Protein AF-A0A1G6W9Q1-F1 (afdb_monomer_lite)

Secondary structure (DSSP, 8-state):
---------PPP-PPTT-EEEEETTTTEEEEEEE--TT-S-HHHHHHHHHHHHHHHHHHHHTT---TTPPTT--S-EEEEEEE-TTSPPPHHHHHHHHHHHHHHTTTS-EEEE-PPPPP------------------------------------------------PPP---PPPPPTT--PPPEEEETTTTEEEEEEEE---TT-HHHHHHHHHHHHHHHHHHTTSHHHHTTS-TTS-TT--EEEEEEEEGGG--HHHHHHHHHHHHHHTTSSEEEEEEEE-HHHHHHHHHT-

Sequence (295 aa):
MKMPFSRKVRAAYIPEGVTETWSAEENSVVVHVPIDASSPDTSVTADRLSELVIATVGAVQAGLFGHSIPDGASGAGVRIQVDTGTDPLPPLAEHGVEILREHLGQSIPLSVVTAKPAPVAKAPKGKRKKAGQAAGTPATAGVSLAKDEATSSDDSDDELDEEATVVAPPAVVEPPARPGLEPAAYTWDSENERLRAEIVYLGAADSDAQTQVDVRTLVEITIAALASPATRAQIPAEAPASHPVWLTVVVNEDAVGPLTEKMFENGEDQFEGTRVDFVVVTEPREVVVGMLAGR

Organism: NCBI:txid1814289

Structure (mmCIF, N/CA/C/O backbone):
data_AF-A0A1G6W9Q1-F1
#
_entry.id   AF-A0A1G6W9Q1-F1
#
loop_
_atom_site.group_PDB
_atom_site.id
_atom_site.type_symbol
_atom_site.label_atom_id
_atom_site.label_alt_id
_atom_site.label_comp_id
_atom_site.label_asym_id
_atom_site.label_entity_id
_atom_site.label_seq_id
_atom_site.pdbx_PDB_ins_code
_atom_site.Cartn_x
_atom_site.Cartn_y
_atom_site.Cartn_z
_atom_site.occupancy
_atom_site.B_iso_or_equiv
_atom_site.auth_seq_id
_atom_site.auth_comp_id
_atom_site.auth_asym_id
_atom_site.auth_atom_id
_atom_site.pdbx_PDB_model_num
ATOM 1 N N . MET A 1 1 ? -8.966 -38.468 9.100 1.00 43.12 1 MET A N 1
ATOM 2 C CA . MET A 1 1 ? -7.559 -38.036 9.217 1.00 43.12 1 MET A CA 1
ATOM 3 C C . MET A 1 1 ? -7.526 -36.767 10.053 1.00 43.12 1 MET A C 1
ATOM 5 O O . MET A 1 1 ? -8.214 -35.819 9.715 1.00 43.12 1 MET A O 1
ATOM 9 N N . LYS A 1 2 ? -6.822 -36.802 11.185 1.00 34.12 2 LYS A N 1
ATOM 10 C CA . LYS A 1 2 ? -6.469 -35.660 12.042 1.00 34.12 2 LYS A CA 1
ATOM 11 C C . LYS A 1 2 ? -4.955 -35.542 11.833 1.00 34.12 2 LYS A C 1
ATOM 13 O O . LYS A 1 2 ? -4.280 -36.557 11.954 1.00 34.12 2 LYS A O 1
ATOM 18 N N . MET A 1 3 ? -4.406 -34.436 11.362 1.00 38.16 3 MET A N 1
ATOM 19 C CA . MET A 1 3 ? -4.154 -33.220 12.133 1.00 38.16 3 MET A CA 1
ATOM 20 C C . MET A 1 3 ? -3.609 -32.140 11.172 1.00 38.16 3 MET A C 1
ATOM 22 O O . MET A 1 3 ? -3.258 -32.463 10.039 1.00 38.16 3 MET A O 1
ATOM 26 N N . PRO A 1 4 ? -3.619 -30.869 11.587 1.00 47.75 4 PRO A N 1
ATOM 27 C CA . PRO A 1 4 ? -4.241 -29.771 10.869 1.00 47.75 4 PRO A CA 1
ATOM 28 C C . PRO A 1 4 ? -3.189 -28.852 10.247 1.00 47.75 4 PRO A C 1
ATOM 30 O O . PRO A 1 4 ? -1.992 -29.000 10.487 1.00 47.75 4 PRO A O 1
ATOM 33 N N . PHE A 1 5 ? -3.641 -27.839 9.513 1.00 37.53 5 PHE A N 1
ATOM 34 C CA . PHE A 1 5 ? -2.868 -26.610 9.384 1.00 37.53 5 PHE A CA 1
ATOM 35 C C . PHE A 1 5 ? -2.669 -26.031 10.791 1.00 37.53 5 PHE A C 1
ATOM 37 O O . PHE A 1 5 ? -3.479 -25.252 11.289 1.00 37.53 5 PHE A O 1
ATOM 44 N N . SER A 1 6 ? -1.616 -26.470 11.478 1.00 34.75 6 SER A N 1
ATOM 45 C CA . SER A 1 6 ? -1.100 -25.786 12.650 1.00 34.75 6 SER A CA 1
ATOM 46 C C . SER A 1 6 ? -0.564 -24.450 12.154 1.00 34.75 6 SER A C 1
ATOM 48 O O . SER A 1 6 ? 0.611 -24.344 11.808 1.00 34.75 6 SER A O 1
ATOM 50 N N . ARG A 1 7 ? -1.420 -23.416 12.120 1.00 39.44 7 ARG A N 1
ATOM 51 C CA . ARG A 1 7 ? -0.929 -22.045 12.274 1.00 39.44 7 ARG A CA 1
ATOM 52 C C . ARG A 1 7 ? -0.033 -22.101 13.502 1.00 39.44 7 ARG A C 1
ATOM 54 O O . ARG A 1 7 ? -0.512 -22.440 14.586 1.00 39.44 7 ARG A O 1
ATOM 61 N N . LYS A 1 8 ? 1.270 -21.858 13.332 1.00 36.31 8 LYS A N 1
ATOM 62 C CA . LYS A 1 8 ? 2.139 -21.558 14.468 1.00 36.31 8 LYS A CA 1
ATOM 63 C C . LYS A 1 8 ? 1.439 -20.417 15.193 1.00 36.31 8 LYS A C 1
ATOM 65 O O . LYS A 1 8 ? 1.396 -19.306 14.676 1.00 36.31 8 LYS A O 1
ATOM 70 N N . VAL A 1 9 ? 0.832 -20.712 16.338 1.00 43.31 9 VAL A N 1
ATOM 71 C CA . VAL A 1 9 ? 0.344 -19.687 17.249 1.00 43.31 9 VAL A CA 1
ATOM 72 C C . VAL A 1 9 ? 1.617 -18.998 17.718 1.00 43.31 9 VAL A C 1
ATOM 74 O O . VAL A 1 9 ? 2.293 -19.493 18.619 1.00 43.31 9 VAL A O 1
ATOM 77 N N . ARG A 1 10 ? 2.032 -17.933 17.018 1.00 53.09 10 ARG A N 1
ATOM 78 C CA . ARG A 1 10 ? 3.022 -17.008 17.566 1.00 53.09 10 ARG A CA 1
ATOM 79 C C . ARG A 1 10 ? 2.442 -16.589 18.908 1.00 53.09 10 ARG A C 1
ATOM 81 O O . ARG A 1 10 ? 1.277 -16.198 18.970 1.00 53.09 10 ARG A O 1
ATOM 88 N N . ALA A 1 11 ? 3.217 -16.766 19.975 1.00 61.28 11 ALA A N 1
ATOM 89 C CA . ALA A 1 11 ? 2.822 -16.260 21.276 1.00 61.28 11 ALA A CA 1
ATOM 90 C C . ALA A 1 11 ? 2.502 -14.775 21.093 1.00 61.28 11 ALA A C 1
ATOM 92 O O . ALA A 1 11 ? 3.336 -14.031 20.576 1.00 61.28 11 ALA A O 1
ATOM 93 N N . ALA A 1 12 ? 1.271 -14.384 21.413 1.00 75.25 12 ALA A N 1
ATOM 94 C CA . ALA A 1 12 ? 0.879 -12.993 21.314 1.00 75.25 12 ALA A CA 1
ATOM 95 C C . ALA A 1 12 ? 1.743 -12.185 22.288 1.00 75.25 12 ALA A C 1
ATOM 97 O O . ALA A 1 12 ? 1.938 -12.588 23.436 1.00 75.25 12 ALA A O 1
ATOM 98 N N . TYR A 1 13 ? 2.279 -11.071 21.813 1.00 86.25 13 TYR A N 1
ATOM 99 C CA . TYR A 1 13 ? 3.044 -10.120 22.605 1.00 86.25 13 TYR A CA 1
ATOM 100 C C . TYR A 1 13 ? 2.589 -8.716 22.225 1.00 86.25 13 TYR A C 1
ATOM 102 O O . TYR A 1 13 ? 2.136 -8.498 21.102 1.00 86.25 13 TYR A O 1
ATOM 110 N N . ILE A 1 14 ? 2.696 -7.772 23.156 1.00 87.88 14 ILE A N 1
ATOM 111 C CA . ILE A 1 14 ? 2.437 -6.360 22.868 1.00 87.88 14 ILE A CA 1
ATOM 112 C C . ILE A 1 14 ? 3.667 -5.816 22.131 1.00 87.88 14 ILE A C 1
ATOM 114 O O . ILE A 1 14 ? 4.763 -5.893 22.697 1.00 87.88 14 ILE A O 1
ATOM 118 N N . PRO A 1 15 ? 3.534 -5.313 20.889 1.00 90.12 15 PRO A N 1
ATOM 119 C CA . PRO A 1 15 ? 4.667 -4.738 20.174 1.00 90.12 15 PRO A CA 1
ATOM 120 C C . PRO A 1 15 ? 5.248 -3.532 20.916 1.00 90.12 15 PRO A C 1
ATOM 122 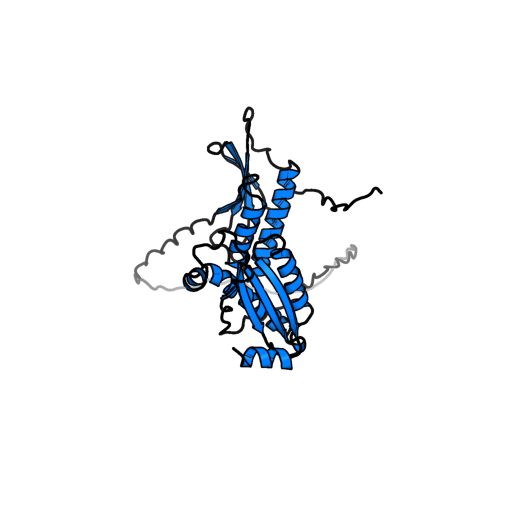O O . PRO A 1 15 ? 4.543 -2.825 21.637 1.00 90.12 15 PRO A O 1
ATOM 125 N N . GLU A 1 16 ? 6.546 -3.294 20.745 1.00 89.12 16 GLU A N 1
ATOM 126 C CA . GLU A 1 16 ? 7.232 -2.194 21.421 1.00 89.12 16 GLU A CA 1
ATOM 127 C C . GLU A 1 16 ? 6.608 -0.836 21.062 1.00 89.12 16 GLU A C 1
ATOM 129 O O . GLU A 1 16 ? 6.285 -0.567 19.906 1.00 89.12 16 GLU A O 1
ATOM 134 N N . GLY A 1 17 ? 6.424 0.021 22.070 1.00 88.00 17 GLY A N 1
ATOM 135 C CA . GLY A 1 17 ? 5.859 1.363 21.906 1.00 88.00 17 GLY A CA 1
ATOM 136 C C . GLY A 1 17 ? 4.336 1.414 21.761 1.00 88.00 17 GLY A C 1
ATOM 137 O O . GLY A 1 17 ? 3.769 2.498 21.881 1.00 88.00 17 GLY A O 1
ATOM 138 N N . VAL A 1 18 ? 3.660 0.277 21.563 1.00 93.38 18 VAL A N 1
ATOM 139 C CA . VAL A 1 18 ? 2.194 0.230 21.525 1.00 93.38 18 VAL A CA 1
ATOM 140 C C . VAL A 1 18 ? 1.639 0.483 22.925 1.00 93.38 18 VAL A C 1
ATOM 142 O O . VAL A 1 18 ? 2.043 -0.156 23.898 1.00 93.38 18 VAL A O 1
ATOM 145 N N . THR A 1 19 ? 0.703 1.423 23.035 1.00 93.69 19 THR A N 1
ATOM 146 C CA . THR A 1 19 ? 0.071 1.800 24.310 1.00 93.69 19 THR A CA 1
ATOM 147 C C . THR A 1 19 ? -1.447 1.722 24.210 1.00 93.69 19 THR A C 1
ATOM 149 O O . THR A 1 19 ? -1.998 1.625 23.119 1.00 93.69 19 THR A O 1
ATOM 152 N N . GLU A 1 20 ? -2.147 1.751 25.344 1.00 93.94 20 GLU A N 1
ATOM 153 C CA . GLU A 1 20 ? -3.608 1.813 25.364 1.00 93.94 20 GLU A CA 1
ATOM 154 C C . GLU A 1 20 ? -4.123 2.949 26.245 1.00 93.94 20 GLU A C 1
ATOM 156 O O . GLU A 1 20 ? -3.526 3.301 27.264 1.00 93.94 20 GLU A O 1
ATOM 161 N N . THR A 1 21 ? -5.264 3.512 25.858 1.00 94.12 21 THR A N 1
ATOM 162 C CA . THR A 1 21 ? -5.988 4.514 26.643 1.00 94.12 21 THR A CA 1
ATOM 163 C C . THR A 1 21 ? -7.486 4.258 26.590 1.00 94.12 21 THR A C 1
ATOM 165 O O . THR A 1 21 ? -8.010 3.847 25.556 1.00 94.12 21 THR A O 1
ATOM 168 N N . TRP A 1 22 ? -8.194 4.577 27.670 1.00 92.44 22 TRP A N 1
ATOM 169 C CA . TRP A 1 22 ? -9.651 4.517 27.702 1.00 92.44 22 TRP A CA 1
ATOM 170 C C . TRP A 1 22 ? -10.289 5.747 27.049 1.00 92.44 22 TRP A C 1
ATOM 172 O O . TRP A 1 22 ? -10.012 6.880 27.448 1.00 92.44 22 TRP A O 1
ATOM 182 N N . SER A 1 23 ? -11.196 5.520 26.099 1.00 91.31 23 SER A N 1
ATOM 183 C CA . SER A 1 23 ? -12.102 6.536 25.565 1.00 91.31 23 SER A CA 1
ATOM 184 C C . SER A 1 23 ? -13.482 6.378 26.193 1.00 91.31 23 SER A C 1
ATOM 186 O O . SER A 1 23 ? -14.245 5.474 25.852 1.00 91.31 23 SER A O 1
ATOM 188 N N . ALA A 1 24 ? -13.825 7.288 27.108 1.00 87.75 24 ALA A N 1
ATOM 189 C CA . ALA A 1 24 ? -15.145 7.308 27.734 1.00 87.75 24 ALA A CA 1
ATOM 190 C C . ALA A 1 24 ? -16.261 7.698 26.751 1.00 87.75 24 ALA A C 1
ATOM 192 O O . ALA A 1 24 ? -17.386 7.231 26.897 1.00 87.75 24 ALA A O 1
ATOM 193 N N . GLU A 1 25 ? -15.953 8.540 25.760 1.00 88.19 25 GLU A N 1
ATOM 194 C CA . GLU A 1 25 ? -16.913 8.993 24.746 1.00 88.19 25 GLU A CA 1
ATOM 195 C C . GLU A 1 25 ? -17.355 7.843 23.837 1.00 88.19 25 GLU A C 1
ATOM 197 O O . GLU A 1 25 ? -18.538 7.702 23.538 1.00 88.19 25 GLU A O 1
ATOM 202 N N . GLU A 1 26 ? -16.410 6.987 23.451 1.00 85.88 26 GLU A N 1
ATOM 203 C CA . GLU A 1 26 ? -16.668 5.863 22.549 1.00 85.88 26 GLU A CA 1
ATOM 204 C C . GLU A 1 26 ? -16.887 4.532 23.286 1.00 85.88 26 GLU A C 1
ATOM 206 O O . GLU A 1 26 ? -17.111 3.509 22.640 1.00 85.88 26 GLU A O 1
ATOM 211 N N . ASN A 1 27 ? -16.820 4.531 24.624 1.00 88.62 27 ASN A N 1
ATOM 212 C CA . ASN A 1 27 ? -16.848 3.330 25.465 1.00 88.62 27 ASN A CA 1
ATOM 213 C C . ASN A 1 27 ? -15.886 2.247 24.940 1.00 88.62 27 ASN A C 1
ATOM 215 O O . ASN A 1 27 ? -16.272 1.093 24.732 1.00 88.62 27 ASN A O 1
ATOM 219 N N . SER A 1 28 ? -14.644 2.636 24.647 1.00 90.81 28 SER A N 1
ATOM 220 C CA . SER A 1 28 ? -13.678 1.769 23.975 1.00 90.81 28 SER A CA 1
ATOM 221 C C . SER A 1 28 ? -12.251 1.955 24.479 1.00 90.81 28 SER A C 1
ATOM 223 O O . SER A 1 28 ? -11.852 3.025 24.942 1.00 90.81 28 SER A O 1
ATOM 225 N N . VAL A 1 29 ? -11.465 0.888 24.374 1.00 92.44 29 VAL A N 1
ATOM 226 C CA . VAL A 1 29 ? -10.012 0.935 24.540 1.00 92.44 29 VAL A CA 1
ATOM 227 C C . VAL A 1 29 ? -9.403 1.336 23.205 1.00 92.44 29 VAL A C 1
ATOM 229 O O . VAL A 1 29 ? -9.593 0.655 22.195 1.00 92.44 29 VAL A O 1
ATOM 232 N N . VAL A 1 30 ? -8.676 2.449 23.203 1.00 94.56 30 VAL A N 1
ATOM 233 C CA . VAL A 1 30 ? -7.906 2.924 22.054 1.00 94.56 30 VAL A CA 1
ATOM 234 C C . VAL A 1 30 ? -6.485 2.411 22.184 1.00 94.56 30 VAL A C 1
ATOM 236 O O . VAL A 1 30 ? -5.773 2.816 23.101 1.00 94.56 30 VAL A O 1
ATOM 239 N N . VAL A 1 31 ? -6.094 1.519 21.279 1.00 94.94 31 VAL A N 1
ATOM 240 C CA . VAL A 1 31 ? -4.734 0.990 21.176 1.00 94.94 31 VAL A CA 1
ATOM 241 C C . VAL A 1 31 ? -3.957 1.839 20.177 1.00 94.94 31 VAL A C 1
ATOM 243 O O . VAL A 1 31 ? -4.281 1.861 18.992 1.00 94.94 31 VAL A O 1
ATOM 246 N N . HIS A 1 32 ? -2.954 2.550 20.674 1.00 95.12 32 HIS A N 1
ATOM 247 C CA . HIS A 1 32 ? -2.108 3.486 19.938 1.00 95.12 32 HIS A CA 1
ATOM 248 C C . HIS A 1 32 ? -0.879 2.759 19.406 1.00 95.12 32 HIS A C 1
ATOM 250 O O . HIS A 1 32 ? -0.070 2.250 20.185 1.00 95.12 32 HIS A O 1
ATOM 256 N N . VAL A 1 33 ? -0.755 2.693 18.085 1.00 94.75 33 VAL A N 1
ATOM 257 C CA . VAL A 1 33 ? 0.337 2.047 17.356 1.00 94.75 33 VAL A CA 1
ATOM 258 C C . VAL A 1 33 ? 1.220 3.143 16.762 1.00 94.75 33 VAL A C 1
ATOM 260 O O . VAL A 1 33 ? 0.832 3.750 15.760 1.00 94.75 33 VAL A O 1
ATOM 263 N N . PRO A 1 34 ? 2.394 3.426 17.352 1.00 93.44 34 PRO A N 1
ATOM 264 C CA . PRO A 1 34 ? 3.279 4.449 16.820 1.00 93.44 34 PRO A CA 1
ATOM 265 C C . PRO A 1 34 ? 3.968 3.957 15.544 1.00 93.44 34 PRO A C 1
ATOM 267 O O . PRO A 1 34 ? 4.551 2.871 15.520 1.00 93.44 34 PRO A O 1
ATOM 270 N N . ILE A 1 35 ? 3.951 4.780 14.497 1.00 91.25 35 ILE A N 1
ATOM 271 C CA . ILE A 1 35 ? 4.719 4.557 13.271 1.00 91.25 35 ILE A CA 1
ATOM 272 C C . ILE A 1 35 ? 5.505 5.821 12.923 1.00 91.25 35 ILE A C 1
ATOM 274 O O . ILE A 1 35 ? 4.974 6.931 12.931 1.00 91.25 35 ILE A O 1
ATOM 278 N N . ASP A 1 36 ? 6.790 5.655 12.623 1.00 87.31 36 ASP A N 1
ATOM 279 C CA . ASP A 1 36 ? 7.610 6.743 12.099 1.00 87.31 36 ASP A CA 1
ATOM 280 C C . ASP A 1 36 ? 7.382 6.862 10.589 1.00 87.31 36 ASP A C 1
ATOM 282 O O . ASP A 1 36 ? 7.970 6.126 9.798 1.00 87.31 36 ASP A O 1
ATOM 286 N N . ALA A 1 37 ? 6.492 7.775 10.200 1.00 85.00 37 ALA A N 1
ATOM 287 C CA . ALA A 1 37 ? 6.174 8.044 8.801 1.00 85.00 37 ALA A CA 1
ATOM 288 C C . ALA A 1 37 ? 7.204 8.954 8.101 1.00 85.00 37 ALA A C 1
ATOM 290 O O . ALA A 1 37 ? 7.051 9.242 6.917 1.00 85.00 37 ALA A O 1
ATOM 291 N N . SER A 1 38 ? 8.248 9.412 8.807 1.00 83.25 38 SER A N 1
ATOM 292 C CA . SER A 1 38 ? 9.270 10.311 8.249 1.00 83.25 38 SER A CA 1
ATOM 293 C C . SER A 1 38 ? 10.372 9.587 7.464 1.00 83.25 38 SER A C 1
ATOM 295 O O . SER A 1 38 ? 11.220 10.232 6.839 1.00 83.25 38 SER A O 1
ATOM 297 N N . SER A 1 39 ? 10.367 8.249 7.476 1.00 79.94 39 SER A N 1
ATOM 298 C CA . SER A 1 39 ? 11.339 7.431 6.751 1.00 79.94 39 SER A CA 1
ATOM 299 C C . SER A 1 39 ? 11.266 7.677 5.235 1.00 79.94 39 SER A C 1
ATOM 301 O O . SER A 1 39 ? 10.176 7.653 4.660 1.00 79.94 39 SER A O 1
ATOM 303 N N . PRO A 1 40 ? 12.415 7.859 4.552 1.00 71.81 40 PRO A N 1
ATOM 304 C CA . PRO A 1 40 ? 12.447 7.978 3.096 1.00 71.81 40 PRO A CA 1
ATOM 305 C C . PRO A 1 40 ? 12.131 6.651 2.387 1.00 71.81 40 PRO A C 1
ATOM 307 O O . PRO A 1 40 ? 11.716 6.673 1.231 1.00 71.81 40 PRO A O 1
ATOM 310 N N . ASP A 1 41 ? 12.315 5.510 3.061 1.00 78.94 41 ASP A N 1
ATOM 311 C CA . ASP A 1 41 ? 11.945 4.197 2.531 1.00 78.94 41 ASP A CA 1
ATOM 312 C C . ASP A 1 41 ? 10.483 3.894 2.874 1.00 78.94 41 ASP A C 1
ATOM 314 O O . ASP A 1 41 ? 10.131 3.540 4.010 1.00 78.94 41 ASP A O 1
ATOM 318 N N . THR A 1 42 ? 9.615 4.070 1.877 1.00 78.88 42 THR A N 1
ATOM 319 C CA . THR A 1 42 ? 8.172 3.921 2.066 1.00 78.88 42 THR A CA 1
ATOM 320 C C . THR A 1 42 ? 7.729 2.464 2.154 1.00 78.88 42 THR A C 1
ATOM 322 O O . THR A 1 42 ? 6.776 2.182 2.880 1.00 78.88 42 THR A O 1
ATOM 325 N N . SER A 1 43 ? 8.453 1.534 1.518 1.00 72.75 43 SER A N 1
ATOM 326 C CA . SER A 1 43 ? 8.187 0.095 1.644 1.00 72.75 43 SER A CA 1
ATOM 327 C C . SER A 1 43 ? 8.490 -0.412 3.037 1.00 72.75 43 SER A C 1
ATOM 329 O O . SER A 1 43 ? 7.631 -1.026 3.653 1.00 72.75 43 SER A O 1
ATOM 331 N N . VAL A 1 44 ? 9.641 -0.043 3.603 1.00 79.25 44 VAL A N 1
ATOM 332 C CA . VAL A 1 44 ? 9.968 -0.396 4.990 1.00 79.25 44 VAL A CA 1
ATOM 333 C C . VAL A 1 44 ? 8.932 0.185 5.948 1.00 79.25 44 VAL A C 1
ATOM 335 O O . VAL A 1 44 ? 8.555 -0.460 6.924 1.00 79.25 44 VAL A O 1
ATOM 338 N N . THR A 1 45 ? 8.431 1.388 5.661 1.00 84.44 45 THR A N 1
ATOM 339 C CA . THR A 1 45 ? 7.351 2.000 6.446 1.00 84.44 45 THR A CA 1
ATOM 340 C C . THR A 1 45 ? 6.043 1.211 6.322 1.00 84.44 45 THR A C 1
ATOM 342 O O . THR A 1 45 ? 5.395 0.964 7.338 1.00 84.44 45 THR A O 1
ATOM 345 N N . ALA A 1 46 ? 5.660 0.790 5.113 1.00 80.50 46 ALA A N 1
ATOM 346 C CA . ALA A 1 46 ? 4.443 0.020 4.853 1.00 80.50 46 ALA A CA 1
ATOM 347 C C . ALA A 1 46 ? 4.504 -1.399 5.446 1.00 80.50 46 ALA A C 1
ATOM 349 O O . ALA A 1 46 ? 3.550 -1.825 6.104 1.00 80.50 46 ALA A O 1
ATOM 350 N N . ASP A 1 47 ? 5.634 -2.089 5.290 1.00 81.25 47 ASP A N 1
ATOM 351 C CA . ASP A 1 47 ? 5.896 -3.414 5.857 1.00 81.25 47 ASP A CA 1
ATOM 352 C C . ASP A 1 47 ? 5.835 -3.347 7.381 1.00 81.25 47 ASP A C 1
ATOM 354 O O . ASP A 1 47 ? 5.054 -4.055 8.019 1.00 81.25 47 ASP A O 1
ATOM 358 N N . ARG A 1 48 ? 6.582 -2.412 7.981 1.00 87.19 48 ARG A N 1
ATOM 359 C CA . ARG A 1 48 ? 6.610 -2.228 9.436 1.00 87.19 48 ARG A CA 1
ATOM 360 C C . ARG A 1 48 ? 5.238 -1.870 9.992 1.00 87.19 48 ARG A C 1
ATOM 362 O O . ARG A 1 48 ? 4.870 -2.356 11.060 1.00 87.19 48 ARG A O 1
ATOM 369 N N . LEU A 1 49 ? 4.480 -1.026 9.293 1.00 90.81 49 LEU A N 1
ATOM 370 C CA . LEU A 1 49 ? 3.118 -0.681 9.684 1.00 90.81 49 LEU A CA 1
ATOM 371 C C . LEU A 1 49 ? 2.209 -1.913 9.672 1.00 90.81 49 LEU A C 1
ATOM 373 O O . LEU A 1 49 ? 1.497 -2.154 10.647 1.00 90.81 49 LEU A O 1
ATOM 377 N N . SER A 1 50 ? 2.264 -2.703 8.602 1.00 86.56 50 SER A N 1
ATOM 378 C CA . SER A 1 50 ? 1.464 -3.920 8.454 1.00 86.56 50 SER A CA 1
ATOM 379 C C . SER A 1 50 ? 1.813 -4.938 9.537 1.00 86.56 50 SER A C 1
ATOM 381 O O . SER A 1 50 ? 0.924 -5.413 10.245 1.00 86.56 50 SER A O 1
ATOM 383 N N . GLU A 1 51 ? 3.102 -5.200 9.759 1.00 89.69 51 GLU A N 1
ATOM 384 C CA . GLU A 1 51 ? 3.580 -6.087 10.822 1.00 89.69 51 GLU A CA 1
ATOM 385 C C . GLU A 1 51 ? 3.129 -5.625 12.213 1.00 89.69 51 GLU A C 1
ATOM 387 O O . GLU A 1 51 ? 2.621 -6.432 12.998 1.00 89.69 51 GLU A O 1
ATOM 392 N N . LEU A 1 52 ? 3.274 -4.331 12.521 1.00 91.62 52 LEU A N 1
ATOM 393 C CA . LEU A 1 52 ? 2.877 -3.762 13.809 1.00 91.62 52 LEU A CA 1
ATOM 394 C C . LEU A 1 52 ? 1.372 -3.871 14.038 1.00 91.62 52 LEU A C 1
ATOM 396 O O . LEU A 1 52 ? 0.949 -4.276 15.123 1.00 91.62 52 LEU A O 1
ATOM 400 N N . VAL A 1 53 ? 0.555 -3.539 13.038 1.00 90.94 53 VAL A N 1
ATOM 401 C CA . VAL A 1 53 ? -0.905 -3.629 13.145 1.00 90.94 53 VAL A CA 1
ATOM 402 C C . VAL A 1 53 ? -1.340 -5.087 13.280 1.00 90.94 53 VAL A C 1
ATOM 404 O O . VAL A 1 53 ? -2.122 -5.391 14.178 1.00 90.94 53 VAL A O 1
ATOM 407 N N . ILE A 1 54 ? -0.800 -6.012 12.479 1.00 87.94 54 ILE A N 1
ATOM 408 C CA . ILE A 1 54 ? -1.118 -7.448 12.568 1.00 87.94 54 ILE A CA 1
ATOM 409 C C . ILE A 1 54 ? -0.731 -8.008 13.942 1.00 87.94 54 ILE A C 1
ATOM 411 O O . ILE A 1 54 ? -1.529 -8.707 14.575 1.00 87.94 54 ILE A O 1
ATOM 415 N N . ALA A 1 55 ? 0.463 -7.683 14.443 1.00 87.69 55 ALA A N 1
ATOM 416 C CA . ALA A 1 55 ? 0.902 -8.106 15.770 1.00 87.69 55 ALA A CA 1
ATOM 417 C C . ALA A 1 55 ? 0.005 -7.522 16.876 1.00 87.69 55 ALA A C 1
ATOM 419 O O . ALA A 1 55 ? -0.391 -8.239 17.797 1.00 87.69 55 ALA A O 1
ATOM 420 N N . THR A 1 56 ? -0.391 -6.252 16.744 1.00 90.69 56 THR A N 1
ATOM 421 C CA . THR A 1 56 ? -1.311 -5.578 17.672 1.00 90.69 56 THR A CA 1
ATOM 422 C C . THR A 1 56 ? -2.689 -6.233 17.669 1.00 90.69 56 THR A C 1
ATOM 424 O O . THR A 1 56 ? -3.232 -6.519 18.733 1.00 90.69 56 THR A O 1
ATOM 427 N N . VAL A 1 57 ? -3.239 -6.553 16.496 1.00 88.69 57 VAL A N 1
ATOM 428 C CA . VAL A 1 57 ? -4.504 -7.292 16.364 1.00 88.69 57 VAL A CA 1
ATOM 429 C C . VAL A 1 57 ? -4.400 -8.655 17.046 1.00 88.69 57 VAL A C 1
ATOM 431 O O . VAL A 1 57 ? -5.300 -9.032 17.796 1.00 88.69 57 VAL A O 1
ATOM 434 N N . GLY A 1 58 ? -3.290 -9.373 16.851 1.00 82.88 58 GLY A N 1
ATOM 435 C CA . GLY A 1 58 ? -3.030 -10.636 17.543 1.00 82.88 58 GLY A CA 1
ATOM 436 C C . GLY A 1 58 ? -3.017 -10.487 19.069 1.00 82.88 58 GLY A C 1
ATOM 437 O O . GLY A 1 58 ? -3.610 -11.303 19.775 1.00 82.88 58 GLY A O 1
ATOM 438 N N . ALA A 1 59 ? -2.409 -9.419 19.588 1.00 84.44 59 ALA A N 1
ATOM 439 C CA . ALA A 1 59 ? -2.401 -9.099 21.015 1.00 84.44 59 ALA A CA 1
ATOM 440 C C . ALA A 1 59 ? -3.788 -8.701 21.558 1.00 84.44 59 ALA A C 1
ATOM 442 O O . ALA A 1 59 ? -4.158 -9.137 22.650 1.00 84.44 59 ALA A O 1
ATOM 443 N N . VAL A 1 60 ? -4.593 -7.962 20.785 1.00 86.25 60 VAL A N 1
ATOM 444 C CA . VAL A 1 60 ? -6.000 -7.660 21.113 1.00 86.25 60 VAL A CA 1
ATOM 445 C C . VAL A 1 60 ? -6.825 -8.942 21.192 1.00 86.25 60 VAL A C 1
ATOM 447 O O . VAL A 1 60 ? -7.515 -9.172 22.182 1.00 86.25 60 VAL A O 1
ATOM 450 N N . GLN A 1 61 ? -6.717 -9.819 20.192 1.00 81.88 61 GLN A N 1
ATOM 451 C CA . GLN A 1 61 ? -7.442 -11.093 20.161 1.00 81.88 61 GLN A CA 1
ATOM 452 C C . GLN A 1 61 ? -7.021 -12.046 21.289 1.00 81.88 61 GLN A C 1
ATOM 454 O O . GLN A 1 61 ? -7.829 -12.850 21.750 1.00 81.88 61 GLN A O 1
ATOM 459 N N . ALA A 1 62 ? -5.776 -11.942 21.756 1.00 81.69 62 ALA A N 1
ATOM 460 C CA . ALA A 1 62 ? -5.268 -12.684 22.905 1.00 81.69 62 ALA A CA 1
ATOM 461 C C . ALA A 1 62 ? -5.657 -12.073 24.267 1.00 81.69 62 ALA A C 1
ATOM 463 O O . ALA A 1 62 ? -5.326 -12.655 25.299 1.00 81.69 62 ALA A O 1
ATOM 464 N N . GLY A 1 63 ? -6.348 -10.927 24.289 1.00 83.62 63 GLY A N 1
ATOM 465 C CA . GLY A 1 63 ? -6.775 -10.259 25.521 1.00 83.62 63 GLY A CA 1
ATOM 466 C C . GLY A 1 63 ? -5.640 -9.582 26.292 1.00 83.62 63 GLY A C 1
ATOM 467 O O . GLY A 1 63 ? -5.729 -9.448 27.507 1.00 83.62 63 GLY A O 1
ATOM 468 N N . LEU A 1 64 ? -4.563 -9.174 25.608 1.00 86.50 64 LEU A N 1
ATOM 469 C CA . LEU A 1 64 ? -3.435 -8.463 26.229 1.00 86.50 64 LEU A CA 1
ATOM 470 C C . LEU A 1 64 ? -3.707 -6.963 26.446 1.00 86.50 64 LEU A C 1
ATOM 472 O O . LEU A 1 64 ? -2.905 -6.282 27.080 1.00 86.50 64 LEU A O 1
ATOM 476 N N . PHE A 1 65 ? -4.836 -6.465 25.942 1.00 87.81 65 PHE A N 1
ATOM 477 C CA . PHE A 1 65 ? -5.317 -5.095 26.113 1.00 87.81 65 PHE A CA 1
ATOM 478 C C . PHE A 1 65 ? -6.640 -5.083 26.895 1.00 87.81 65 PHE A C 1
ATOM 480 O O . PHE A 1 65 ? -7.378 -6.069 26.886 1.00 87.81 65 PHE A O 1
ATOM 487 N N . GLY A 1 66 ? -6.947 -3.970 27.562 1.00 83.94 66 GLY A N 1
ATOM 488 C CA . GLY A 1 66 ? -8.142 -3.794 28.397 1.00 83.94 66 GLY A CA 1
ATOM 489 C C . GLY A 1 66 ? -7.876 -3.385 29.846 1.00 83.94 66 GLY A C 1
ATOM 490 O O . GLY A 1 66 ? -8.821 -3.230 30.615 1.00 83.94 66 GLY A O 1
ATOM 491 N N . HIS A 1 67 ? -6.618 -3.172 30.229 1.00 88.12 67 HIS A N 1
ATOM 492 C CA . HIS A 1 67 ? -6.226 -2.774 31.587 1.00 88.12 67 HIS A CA 1
ATOM 493 C C . HIS A 1 67 ? -6.677 -1.351 31.948 1.00 88.12 67 HIS A C 1
ATOM 495 O O . HIS A 1 67 ? -6.814 -1.009 33.119 1.00 88.12 67 HIS A O 1
ATOM 501 N N . SER A 1 68 ? -6.903 -0.521 30.934 1.00 88.06 68 SER A N 1
ATOM 502 C CA . SER A 1 68 ? -7.393 0.852 31.037 1.00 88.06 68 SER A CA 1
ATOM 503 C C . SER A 1 68 ? -8.911 0.957 31.223 1.00 88.06 68 SER A C 1
ATOM 505 O O . SER A 1 68 ? -9.400 2.053 31.500 1.00 88.06 68 SER A O 1
ATOM 507 N N . ILE A 1 69 ? -9.664 -0.143 31.099 1.00 87.50 69 ILE A N 1
ATOM 508 C CA . ILE A 1 69 ? -11.123 -0.141 31.268 1.00 87.50 69 ILE A CA 1
ATOM 509 C C . ILE A 1 69 ? -11.461 0.157 32.741 1.00 87.50 69 ILE A C 1
ATOM 511 O O . ILE A 1 69 ? -11.018 -0.579 33.624 1.00 87.50 69 ILE A O 1
ATOM 515 N N . PRO A 1 70 ? -12.249 1.205 33.040 1.00 88.06 70 PRO A N 1
ATOM 516 C CA . PRO A 1 70 ? -12.607 1.534 34.412 1.00 88.06 70 PRO A CA 1
ATOM 517 C C . PRO A 1 70 ? -13.597 0.522 35.002 1.00 88.06 70 PRO A C 1
ATOM 519 O O . PRO A 1 70 ? -14.455 -0.022 34.300 1.00 88.06 70 PRO A O 1
ATOM 522 N N . ASP A 1 71 ? -13.523 0.327 36.321 1.00 84.88 71 ASP A N 1
ATOM 523 C CA . ASP A 1 71 ? -14.422 -0.565 37.054 1.00 84.88 71 ASP A CA 1
ATOM 524 C C . ASP A 1 71 ? -15.899 -0.227 36.786 1.00 84.88 71 ASP A C 1
ATOM 526 O O . ASP A 1 71 ? -16.347 0.911 36.946 1.00 84.88 71 ASP A O 1
ATOM 530 N N . GLY A 1 72 ? -16.673 -1.240 36.393 1.00 79.00 72 GLY A N 1
ATOM 531 C CA . GLY A 1 72 ? -18.102 -1.107 36.095 1.00 79.00 72 GLY A CA 1
ATOM 532 C C . GLY A 1 72 ? -18.437 -0.743 34.644 1.00 79.00 72 GLY A C 1
ATOM 533 O O . GLY A 1 72 ? -19.618 -0.762 34.291 1.00 79.00 72 GLY A O 1
ATOM 534 N N . ALA A 1 73 ? -17.448 -0.472 33.785 1.00 82.44 73 ALA A N 1
ATOM 535 C CA . ALA A 1 73 ? -17.685 -0.377 32.347 1.00 82.44 73 ALA A CA 1
ATOM 536 C C . ALA A 1 73 ? -18.054 -1.755 31.770 1.00 82.44 73 ALA A C 1
ATOM 538 O O . ALA A 1 73 ? -17.456 -2.779 32.098 1.00 82.44 73 ALA A O 1
ATOM 539 N N . SER A 1 74 ? -19.069 -1.788 30.905 1.00 79.56 74 SER A N 1
ATOM 540 C CA . SER A 1 74 ? -19.534 -3.008 30.238 1.00 79.56 74 SER A CA 1
ATOM 541 C C . SER A 1 74 ? -19.762 -2.745 28.754 1.00 79.56 74 SER A C 1
ATOM 543 O O . SER A 1 74 ? -20.006 -1.608 28.347 1.00 79.56 74 SER A O 1
ATOM 545 N N . GLY A 1 75 ? -19.631 -3.791 27.934 1.00 77.12 75 GLY A N 1
ATOM 546 C CA . GLY A 1 75 ? -19.739 -3.665 26.477 1.00 77.12 75 GLY A CA 1
ATOM 547 C C . GLY A 1 75 ? -18.646 -2.793 25.851 1.00 77.12 75 GLY A C 1
ATOM 548 O O . GLY A 1 75 ? -18.899 -2.160 24.830 1.00 77.12 75 GLY A O 1
ATOM 549 N N . ALA A 1 76 ? -17.468 -2.718 26.479 1.00 83.00 76 ALA A N 1
ATOM 550 C CA . ALA A 1 76 ? -16.346 -1.950 25.959 1.00 83.00 76 ALA A CA 1
ATOM 551 C C . ALA A 1 76 ? -15.827 -2.552 24.644 1.00 83.00 76 ALA A C 1
ATOM 553 O O . ALA A 1 76 ? -15.569 -3.755 24.569 1.00 83.00 76 ALA A O 1
ATOM 554 N N . GLY A 1 77 ? -15.675 -1.713 23.619 1.00 85.31 77 GLY A N 1
ATOM 555 C CA . GLY A 1 77 ? -15.045 -2.089 22.352 1.00 85.31 77 GLY A CA 1
ATOM 556 C C . GLY A 1 77 ? -13.526 -1.906 22.375 1.00 85.31 77 GLY A C 1
ATOM 557 O O . GLY A 1 77 ? -12.976 -1.297 23.293 1.00 85.31 77 GLY A O 1
ATOM 558 N N . VAL A 1 78 ? -12.844 -2.380 21.333 1.00 88.44 78 VAL A N 1
ATOM 559 C CA . VAL A 1 78 ? -11.420 -2.096 21.097 1.00 88.44 78 VAL A CA 1
ATOM 560 C C . VAL A 1 78 ? -11.264 -1.484 19.713 1.00 88.44 78 VAL A C 1
ATOM 562 O O . VAL A 1 78 ? -11.837 -1.986 18.748 1.00 88.44 78 VAL A O 1
ATOM 565 N N . ARG A 1 79 ? -10.480 -0.411 19.616 1.00 92.06 79 ARG A N 1
ATOM 566 C CA . ARG A 1 79 ? -10.100 0.232 18.354 1.00 92.06 79 ARG A CA 1
ATOM 567 C C . ARG A 1 79 ? -8.592 0.408 18.290 1.00 92.06 79 ARG A C 1
ATOM 569 O O . ARG A 1 79 ? -7.945 0.613 19.313 1.00 92.06 79 ARG A O 1
ATOM 576 N N . ILE A 1 80 ? -8.052 0.365 17.082 1.00 93.81 80 ILE A N 1
ATOM 577 C CA . ILE A 1 80 ? -6.637 0.594 16.813 1.00 93.81 80 ILE A CA 1
ATOM 578 C C . ILE A 1 80 ? -6.490 1.967 16.156 1.00 93.81 80 ILE A C 1
ATOM 580 O O . ILE A 1 80 ? -7.232 2.338 15.242 1.00 93.81 80 ILE A O 1
ATOM 584 N N . GLN A 1 81 ? -5.531 2.738 16.639 1.00 94.56 81 GLN A N 1
ATOM 585 C CA . GLN A 1 81 ? -5.161 4.032 16.100 1.00 94.56 81 GLN A CA 1
ATOM 586 C C . GLN A 1 81 ? -3.682 4.002 15.740 1.00 94.56 81 GLN A C 1
ATOM 588 O O . GLN A 1 81 ? -2.847 3.712 16.584 1.00 94.56 81 GLN A O 1
ATOM 593 N N . VAL A 1 82 ? -3.369 4.274 14.479 1.00 94.75 82 VAL A N 1
ATOM 594 C CA . VAL A 1 82 ? -1.998 4.424 13.996 1.00 94.75 82 VAL A CA 1
ATOM 595 C C . VAL A 1 82 ? -1.603 5.884 14.156 1.00 94.75 82 VAL A C 1
ATOM 597 O O . VAL A 1 82 ? -2.214 6.755 13.532 1.00 94.75 82 VAL A O 1
ATOM 600 N N . ASP A 1 83 ? -0.587 6.146 14.968 1.00 92.44 83 ASP A N 1
ATOM 601 C CA . ASP A 1 83 ? -0.081 7.490 15.226 1.00 92.44 83 ASP A CA 1
ATOM 602 C C . ASP A 1 83 ? 1.174 7.737 14.394 1.00 92.44 83 ASP A C 1
ATOM 604 O O . ASP A 1 83 ? 2.216 7.125 14.624 1.00 92.44 83 ASP A O 1
ATOM 608 N N . THR A 1 84 ? 1.078 8.650 13.428 1.00 90.12 84 THR A N 1
ATOM 609 C CA . THR A 1 84 ? 2.124 8.863 12.408 1.00 90.12 84 THR A CA 1
ATOM 610 C C . THR A 1 84 ? 3.116 9.966 12.782 1.00 90.12 84 THR A C 1
ATOM 612 O O . THR A 1 84 ? 3.970 10.355 11.988 1.00 90.12 84 THR A O 1
ATOM 615 N N . GLY A 1 85 ? 2.986 10.532 13.985 1.00 87.12 85 GLY A N 1
ATOM 616 C CA . GLY A 1 85 ? 3.708 11.743 14.359 1.00 87.12 85 GLY A CA 1
ATOM 617 C C . GLY A 1 85 ? 3.229 12.942 13.540 1.00 87.12 85 GLY A C 1
ATOM 618 O O . GLY A 1 85 ? 2.028 13.147 13.391 1.00 87.12 85 GLY A O 1
ATOM 619 N N . THR A 1 86 ? 4.151 13.773 13.051 1.00 86.19 86 THR A N 1
ATOM 620 C CA . THR A 1 86 ? 3.828 14.992 12.285 1.00 86.19 86 THR A CA 1
ATOM 621 C C . THR A 1 86 ? 3.707 14.783 10.783 1.00 86.19 86 THR A C 1
ATOM 623 O O . THR A 1 86 ? 3.190 15.666 10.094 1.00 86.19 86 THR A O 1
ATOM 626 N N . ASP A 1 87 ? 4.189 13.649 10.286 1.00 87.00 87 ASP A N 1
ATOM 627 C CA . ASP A 1 87 ? 4.260 13.349 8.864 1.00 87.00 87 ASP A CA 1
ATOM 628 C C . ASP A 1 87 ? 3.087 12.445 8.459 1.00 87.00 87 ASP A C 1
ATOM 630 O O . ASP A 1 87 ? 2.689 11.560 9.227 1.00 87.00 87 ASP A O 1
ATOM 634 N N . PRO A 1 88 ? 2.460 12.690 7.295 1.00 87.19 88 PRO A N 1
ATOM 635 C CA . PRO A 1 88 ? 1.427 11.803 6.777 1.00 87.19 88 PRO A CA 1
ATOM 636 C C . PRO A 1 88 ? 2.041 10.463 6.358 1.00 87.19 88 PRO A C 1
ATOM 638 O O . PRO A 1 88 ? 3.226 10.388 6.037 1.00 87.19 88 PRO A O 1
ATOM 641 N N . LEU A 1 89 ? 1.224 9.407 6.327 1.00 86.06 89 LEU A N 1
ATOM 642 C CA . LEU A 1 89 ? 1.671 8.125 5.788 1.00 86.06 89 LEU A CA 1
ATOM 643 C C . LEU A 1 89 ? 2.018 8.270 4.297 1.00 86.06 89 LEU A C 1
ATOM 645 O O . LEU A 1 89 ? 1.313 8.969 3.566 1.00 86.06 89 LEU A O 1
ATOM 649 N N . PRO A 1 90 ? 3.074 7.598 3.815 1.00 84.69 90 PRO A N 1
ATOM 650 C CA . PRO A 1 90 ? 3.320 7.513 2.384 1.00 84.69 90 PRO A CA 1
ATOM 651 C C . PRO A 1 90 ? 2.213 6.695 1.686 1.00 84.69 90 PRO A C 1
ATOM 653 O O . PRO A 1 90 ? 1.613 5.827 2.326 1.00 84.69 90 PRO A O 1
ATOM 656 N N . PRO A 1 91 ? 1.963 6.896 0.374 1.00 81.25 91 PRO A N 1
ATOM 657 C CA . PRO A 1 91 ? 0.822 6.296 -0.331 1.00 81.25 91 PRO A CA 1
ATOM 658 C C . PRO A 1 91 ? 0.717 4.770 -0.211 1.00 81.25 91 PRO A C 1
ATOM 660 O O . PRO A 1 91 ? -0.381 4.235 -0.071 1.00 81.25 91 PRO A O 1
ATOM 663 N N . LEU A 1 92 ? 1.852 4.064 -0.222 1.00 79.12 92 LEU A N 1
ATOM 664 C CA . LEU A 1 92 ? 1.880 2.609 -0.066 1.00 79.12 92 LEU A CA 1
ATOM 665 C C . LEU A 1 92 ? 1.413 2.173 1.331 1.00 79.12 92 LEU A C 1
ATOM 667 O O . LEU A 1 92 ? 0.628 1.236 1.463 1.00 79.12 92 LEU A O 1
ATOM 671 N N . ALA A 1 93 ? 1.843 2.887 2.372 1.00 83.88 93 ALA A N 1
ATOM 672 C CA . ALA A 1 93 ? 1.414 2.633 3.742 1.00 83.88 93 ALA A CA 1
ATOM 673 C C . ALA A 1 93 ? -0.049 3.052 3.971 1.00 83.88 93 ALA A C 1
ATOM 675 O O . ALA A 1 93 ? -0.774 2.354 4.678 1.00 83.88 93 ALA A O 1
ATOM 676 N N . GLU A 1 94 ? -0.516 4.144 3.350 1.00 86.44 94 GLU A N 1
ATOM 677 C CA . GLU A 1 94 ? -1.938 4.519 3.363 1.00 86.44 94 GLU A CA 1
ATOM 678 C C . GLU A 1 94 ? -2.806 3.413 2.763 1.00 86.44 94 GLU A C 1
ATOM 680 O O . GLU A 1 94 ? -3.792 3.008 3.382 1.00 86.44 94 GLU A O 1
ATOM 685 N N . HIS A 1 95 ? -2.412 2.876 1.606 1.00 79.50 95 HIS A N 1
ATOM 686 C CA . HIS A 1 95 ? -3.154 1.795 0.972 1.00 79.50 95 HIS A CA 1
ATOM 687 C C . HIS A 1 95 ? -3.101 0.502 1.797 1.00 79.50 95 HIS A C 1
ATOM 689 O O . HIS A 1 95 ? -4.126 -0.152 1.977 1.00 79.50 95 HIS A O 1
ATOM 695 N N . GLY A 1 96 ? -1.950 0.184 2.401 1.00 80.19 96 GLY A N 1
ATOM 696 C CA . GLY A 1 96 ? -1.834 -0.905 3.376 1.00 80.19 96 GLY A CA 1
ATOM 697 C C . GLY A 1 96 ? -2.806 -0.756 4.555 1.00 80.19 96 GLY A C 1
ATOM 698 O O . GLY A 1 96 ? -3.431 -1.724 4.981 1.00 80.19 96 GLY A O 1
ATOM 699 N N . VAL A 1 97 ? -3.028 0.462 5.058 1.00 86.50 97 VAL A N 1
ATOM 700 C CA . VAL A 1 97 ? -4.043 0.706 6.097 1.00 86.50 97 VAL A CA 1
ATOM 701 C C . VAL A 1 97 ? -5.464 0.519 5.574 1.00 86.50 97 VAL A C 1
ATOM 703 O O . VAL A 1 97 ? -6.304 -0.001 6.307 1.00 86.50 97 VAL A O 1
ATOM 706 N N . GLU A 1 98 ? -5.769 0.955 4.351 1.00 84.94 98 GLU A N 1
ATOM 707 C CA . GLU A 1 98 ? -7.079 0.708 3.732 1.00 84.94 98 GLU A CA 1
ATOM 708 C C . GLU A 1 98 ? -7.359 -0.793 3.635 1.00 84.94 98 GLU A C 1
ATOM 710 O O . GLU A 1 98 ? -8.412 -1.249 4.079 1.00 84.94 98 GLU A O 1
ATOM 715 N N . ILE A 1 99 ? -6.370 -1.558 3.178 1.00 78.94 99 ILE A N 1
ATOM 716 C CA . ILE A 1 99 ? -6.386 -3.020 3.139 1.00 78.94 99 ILE A CA 1
ATOM 717 C C . ILE A 1 99 ? -6.677 -3.605 4.530 1.00 78.94 99 ILE A C 1
ATOM 719 O O . ILE A 1 99 ? -7.610 -4.392 4.710 1.00 78.94 99 ILE A O 1
ATOM 723 N N . LEU A 1 100 ? -5.928 -3.188 5.553 1.00 83.31 100 LEU A N 1
ATOM 724 C CA . LEU A 1 100 ? -6.116 -3.688 6.917 1.00 83.31 100 LEU A CA 1
ATOM 725 C C . LEU A 1 100 ? -7.485 -3.298 7.493 1.00 83.31 100 LEU A C 1
ATOM 727 O O . LEU A 1 100 ? -8.097 -4.089 8.213 1.00 83.31 100 LEU A O 1
ATOM 731 N N . ARG A 1 101 ? -8.008 -2.111 7.161 1.00 87.25 101 ARG A N 1
ATOM 732 C CA . ARG A 1 101 ? -9.369 -1.692 7.537 1.00 87.25 101 ARG A CA 1
ATOM 733 C C . ARG A 1 101 ? -10.425 -2.604 6.928 1.00 87.25 101 ARG A C 1
ATOM 735 O O . ARG A 1 101 ? -11.371 -2.964 7.626 1.00 87.25 101 ARG A O 1
ATOM 742 N N . GLU A 1 102 ? -10.274 -2.980 5.662 1.00 81.44 102 GLU A N 1
ATOM 743 C CA . GLU A 1 102 ? -11.189 -3.910 4.995 1.00 81.44 102 GLU A CA 1
ATOM 744 C C . GLU A 1 102 ? -11.159 -5.291 5.665 1.00 81.44 102 GLU A C 1
ATOM 746 O O . GLU A 1 102 ? -12.216 -5.832 5.997 1.00 81.44 102 GLU A O 1
ATOM 751 N N . HIS A 1 103 ? -9.966 -5.814 5.962 1.00 79.31 103 HIS A N 1
ATOM 752 C CA . HIS A 1 103 ? -9.795 -7.112 6.623 1.00 79.31 103 HIS A CA 1
ATOM 753 C C . HIS A 1 103 ? -10.359 -7.164 8.048 1.00 79.31 103 HIS A C 1
ATOM 755 O O . HIS A 1 103 ? -10.964 -8.163 8.444 1.00 79.31 103 HIS A O 1
ATOM 761 N N . LEU A 1 104 ? -10.155 -6.110 8.843 1.00 80.25 104 LEU A N 1
ATOM 762 C CA . LEU A 1 104 ? -10.660 -6.041 10.219 1.00 80.25 104 LEU A CA 1
ATOM 763 C C . LEU A 1 104 ? -12.167 -5.748 10.270 1.00 80.25 104 LEU A C 1
ATOM 765 O O . LEU A 1 104 ? -12.854 -6.128 11.231 1.00 80.25 104 LEU A O 1
ATOM 769 N N . GLY A 1 105 ? -12.691 -5.097 9.229 1.00 77.75 105 GLY A N 1
ATOM 770 C CA . GLY A 1 105 ? -14.088 -4.713 9.109 1.00 77.75 105 GLY A CA 1
ATOM 771 C C . GLY A 1 105 ? -14.564 -3.888 10.307 1.00 77.75 105 GLY A C 1
ATOM 772 O O . GLY A 1 105 ? -13.852 -3.041 10.842 1.00 77.75 105 GLY A O 1
ATOM 773 N N . GLN A 1 106 ? -15.791 -4.151 10.763 1.00 76.38 106 GLN A N 1
ATOM 774 C CA . GLN A 1 106 ? -16.361 -3.474 11.938 1.00 76.38 106 GLN A CA 1
ATOM 775 C C . GLN A 1 106 ? -15.911 -4.072 13.281 1.00 76.38 106 GLN A C 1
ATOM 777 O O . GLN A 1 106 ? -16.260 -3.532 14.327 1.00 76.38 106 GLN A O 1
ATOM 782 N N . SER A 1 107 ? -15.164 -5.181 13.273 1.00 75.81 107 SER A N 1
ATOM 783 C CA . SER A 1 107 ? -14.832 -5.915 14.501 1.00 75.81 107 SER A CA 1
ATOM 784 C C . SER A 1 107 ? -13.764 -5.205 15.332 1.00 75.81 107 SER A C 1
ATOM 786 O O . SER A 1 107 ? -13.845 -5.206 16.557 1.00 75.81 107 SER A O 1
ATOM 788 N N . ILE A 1 108 ? -12.770 -4.604 14.670 1.00 85.25 108 ILE A N 1
ATOM 789 C CA . ILE A 1 108 ? -11.719 -3.797 15.301 1.00 85.25 108 ILE A CA 1
ATOM 790 C C . ILE A 1 108 ? -11.495 -2.566 14.413 1.00 85.25 108 ILE A C 1
ATOM 792 O O . ILE A 1 108 ? -10.750 -2.650 13.435 1.00 85.25 108 ILE A O 1
ATOM 796 N N . PRO A 1 109 ? -12.149 -1.428 14.704 1.00 88.19 109 PRO A N 1
ATOM 797 C CA . PRO A 1 109 ? -11.983 -0.216 13.913 1.00 88.19 109 PRO A CA 1
ATOM 798 C C . PRO A 1 109 ? -10.521 0.237 13.892 1.00 88.19 109 PRO A C 1
ATOM 800 O O . PRO A 1 109 ? -9.900 0.367 14.947 1.00 88.19 109 PRO A O 1
ATOM 803 N N . LEU A 1 110 ? -9.989 0.505 12.698 1.00 91.19 110 LEU A N 1
ATOM 804 C CA . LEU A 1 110 ? -8.626 0.992 12.487 1.00 91.19 110 LEU A CA 1
ATOM 805 C C . LEU A 1 110 ? -8.655 2.435 11.967 1.00 91.19 110 LEU A C 1
ATOM 807 O O . LEU A 1 110 ? -9.262 2.727 10.937 1.00 91.19 110 LEU A O 1
ATOM 811 N N . SER A 1 111 ? -7.974 3.347 12.653 1.00 91.56 111 SER A N 1
ATOM 812 C CA . SER A 1 111 ? -7.885 4.773 12.305 1.00 91.56 111 SER A CA 1
ATOM 813 C C . SER A 1 111 ? -6.429 5.225 12.191 1.00 91.56 111 SER A C 1
ATOM 815 O O . SER A 1 111 ? -5.540 4.562 12.711 1.00 91.56 111 SER A O 1
ATOM 817 N N . VAL A 1 112 ? -6.180 6.325 11.478 1.00 90.81 112 VAL A N 1
ATOM 818 C CA . VAL A 1 112 ? -4.847 6.943 11.360 1.00 90.81 112 VAL A CA 1
ATOM 819 C C . VAL A 1 112 ? -4.960 8.369 11.864 1.00 90.81 112 VAL A C 1
ATOM 821 O O . VAL A 1 112 ? -5.878 9.088 11.461 1.00 90.81 112 VAL A O 1
ATOM 824 N N . VAL A 1 113 ? -4.046 8.768 12.742 1.00 90.12 113 VAL A N 1
ATOM 825 C CA . VAL A 1 113 ? -3.970 10.117 13.293 1.00 90.12 113 VAL A CA 1
ATOM 826 C C . VAL A 1 113 ? -2.585 10.688 13.024 1.00 90.12 113 VAL A C 1
ATOM 828 O O . VAL A 1 113 ? -1.567 10.169 13.475 1.00 90.12 113 VAL A O 1
ATOM 831 N N . THR A 1 114 ? -2.574 11.810 12.310 1.00 87.94 114 THR A N 1
ATOM 832 C CA . THR A 1 114 ? -1.381 12.626 12.087 1.00 87.94 114 THR A CA 1
ATOM 833 C C . THR A 1 114 ? -1.478 13.868 12.960 1.00 87.94 114 THR A C 1
ATOM 835 O O . THR A 1 114 ? -2.432 14.651 12.872 1.00 87.94 114 THR A O 1
ATOM 838 N N . ALA A 1 115 ? -0.498 14.052 13.837 1.00 81.81 115 ALA A N 1
ATOM 839 C CA . ALA A 1 115 ? -0.398 15.218 14.689 1.00 81.81 115 ALA A CA 1
ATOM 840 C C . ALA A 1 115 ? -0.142 16.469 13.842 1.00 81.81 115 ALA A C 1
ATOM 842 O O . ALA A 1 115 ? 0.711 16.509 12.956 1.00 81.81 115 ALA A O 1
ATOM 843 N N . LYS A 1 116 ? -0.864 17.546 14.150 1.00 72.75 116 LYS A N 1
ATOM 844 C CA . LYS A 1 116 ? -0.638 18.835 13.499 1.00 72.75 116 LYS A CA 1
ATOM 845 C C . LYS A 1 116 ? 0.744 19.373 13.904 1.00 72.75 116 LYS A C 1
ATOM 847 O O . LYS A 1 116 ? 0.974 19.531 15.106 1.00 72.75 116 LYS A O 1
ATOM 852 N N . PRO A 1 117 ? 1.633 19.735 12.959 1.00 56.16 117 PRO A N 1
ATOM 853 C CA . PRO A 1 117 ? 2.926 20.307 13.308 1.00 56.16 117 PRO A CA 1
ATOM 854 C C . PRO A 1 117 ? 2.733 21.601 14.107 1.00 56.16 117 PRO A C 1
ATOM 856 O O . PRO A 1 117 ? 1.923 22.467 13.748 1.00 56.16 117 PRO A O 1
ATOM 859 N N . ALA A 1 118 ? 3.466 21.729 15.215 1.00 52.16 118 ALA A N 1
ATOM 860 C CA . ALA A 1 118 ? 3.447 22.939 16.026 1.00 52.16 118 ALA A CA 1
ATOM 861 C C . ALA A 1 118 ? 3.881 24.138 15.159 1.00 52.16 118 ALA A C 1
ATOM 863 O O . ALA A 1 118 ? 4.853 24.028 14.405 1.00 52.16 118 ALA A O 1
ATOM 864 N N . PRO A 1 119 ? 3.187 25.292 15.221 1.00 46.44 119 PRO A N 1
ATOM 865 C CA . PRO A 1 119 ? 3.559 26.447 14.420 1.00 46.44 119 PRO A CA 1
ATOM 866 C C . PRO A 1 119 ? 4.979 26.876 14.788 1.00 46.44 119 PRO A C 1
ATOM 868 O O . PRO A 1 119 ? 5.241 27.269 15.925 1.00 46.44 119 PRO A O 1
ATOM 871 N N . VAL A 1 120 ? 5.890 26.816 13.814 1.00 51.25 120 VAL A N 1
ATOM 872 C CA . VAL A 1 120 ? 7.258 27.317 13.960 1.00 51.25 120 VAL A CA 1
ATOM 873 C C . VAL A 1 120 ? 7.157 28.793 14.327 1.00 51.25 120 VAL A C 1
ATOM 875 O O . VAL A 1 120 ? 6.773 29.631 13.504 1.00 51.25 120 VAL A O 1
ATOM 878 N N . ALA A 1 121 ? 7.444 29.117 15.586 1.00 46.00 121 ALA A N 1
ATOM 879 C CA . ALA A 1 121 ? 7.473 30.490 16.049 1.00 46.00 121 ALA A CA 1
ATOM 880 C C . ALA A 1 121 ? 8.491 31.247 15.187 1.00 46.00 121 ALA A C 1
ATOM 882 O O . ALA A 1 121 ? 9.697 31.015 15.273 1.00 46.00 121 ALA A O 1
ATOM 883 N N . LYS A 1 122 ? 8.008 32.141 14.316 1.00 42.94 122 LYS A N 1
ATOM 884 C CA . LYS A 1 122 ? 8.871 33.070 13.585 1.00 42.94 122 LYS A CA 1
ATOM 885 C C . LYS A 1 122 ? 9.644 33.866 14.629 1.00 42.94 122 LYS A C 1
ATOM 887 O O . LYS A 1 122 ? 9.063 34.718 15.300 1.00 42.94 122 LYS A O 1
ATOM 892 N N . ALA A 1 123 ? 10.939 33.583 14.760 1.00 42.38 123 ALA A N 1
ATOM 893 C CA . ALA A 1 123 ? 11.834 34.373 15.589 1.00 42.38 123 ALA A CA 1
ATOM 894 C C . ALA A 1 123 ? 11.644 35.862 15.231 1.00 42.38 123 ALA A C 1
ATOM 896 O O . ALA A 1 123 ? 11.663 36.213 14.042 1.00 42.38 123 ALA A O 1
ATOM 897 N N . PRO A 1 124 ? 11.399 36.751 16.210 1.00 41.06 124 PRO A N 1
ATOM 898 C CA . PRO A 1 124 ? 11.193 38.158 15.920 1.00 41.06 124 PRO A CA 1
ATOM 899 C C . PRO A 1 124 ? 12.453 38.716 15.253 1.00 41.06 124 PRO A C 1
ATOM 901 O O . PRO A 1 124 ? 13.558 38.582 15.777 1.00 41.06 124 PRO A O 1
ATOM 904 N N . LYS A 1 125 ? 12.283 39.348 14.082 1.00 41.78 125 LYS A N 1
ATOM 905 C CA . LYS A 1 125 ? 13.335 40.092 13.374 1.00 41.78 125 LYS A CA 1
ATOM 906 C C . LYS A 1 125 ? 13.860 41.209 14.283 1.00 41.78 125 LYS A C 1
ATOM 908 O O . LYS A 1 125 ? 13.351 42.330 14.274 1.00 41.78 125 LYS A O 1
ATOM 913 N N . GLY A 1 126 ? 14.877 40.888 15.077 1.00 39.09 126 GLY A N 1
ATOM 914 C CA . GLY A 1 126 ? 15.606 41.825 15.914 1.00 39.09 126 GLY A CA 1
ATOM 915 C C . GLY A 1 126 ? 16.287 42.877 15.047 1.00 39.09 126 GLY A C 1
ATOM 916 O O . GLY A 1 126 ? 17.175 42.581 14.248 1.00 39.09 126 GLY A O 1
ATOM 917 N N . LYS A 1 127 ? 15.846 44.126 15.200 1.00 37.81 127 LYS A N 1
ATOM 918 C CA . LYS A 1 127 ? 16.489 45.315 14.641 1.00 37.81 127 LYS A CA 1
ATOM 919 C C . LYS A 1 127 ? 17.957 45.347 15.078 1.00 37.81 127 LYS A C 1
ATOM 921 O O . LYS A 1 127 ? 18.246 45.445 16.267 1.00 37.81 127 LYS A O 1
ATOM 926 N N . ARG A 1 128 ? 18.877 45.345 14.109 1.00 42.34 128 ARG A N 1
ATOM 927 C CA . ARG A 1 128 ? 20.270 45.766 14.308 1.00 42.34 128 ARG A CA 1
ATOM 928 C C . ARG A 1 128 ? 20.281 47.134 14.998 1.00 42.34 128 ARG A C 1
ATOM 930 O O . ARG A 1 128 ? 19.836 48.117 14.406 1.00 42.34 128 ARG A O 1
ATOM 937 N N . LYS A 1 129 ? 20.839 47.215 16.207 1.00 36.66 129 LYS A N 1
ATOM 938 C CA . LYS A 1 129 ? 21.317 48.475 16.782 1.00 36.66 129 LYS A CA 1
ATOM 939 C C . LYS A 1 129 ? 22.796 48.321 17.129 1.00 36.66 129 LYS A C 1
ATOM 941 O O . LYS A 1 129 ? 23.199 47.405 17.831 1.00 36.66 129 LYS A O 1
ATOM 946 N N . LYS A 1 130 ? 23.577 49.208 16.524 1.00 34.19 130 LYS A N 1
ATOM 947 C CA . LYS A 1 130 ? 25.032 49.341 16.556 1.00 34.19 130 LYS A CA 1
ATOM 948 C C . LYS A 1 130 ? 25.424 50.173 17.785 1.00 34.19 130 LYS A C 1
ATOM 950 O O . LYS A 1 130 ? 24.918 51.283 17.909 1.00 34.19 130 LYS A O 1
ATOM 955 N N . ALA A 1 131 ? 26.293 49.647 18.645 1.00 31.78 131 ALA A N 1
ATOM 956 C CA . ALA A 1 131 ? 27.152 50.329 19.632 1.00 31.78 131 ALA A CA 1
ATOM 957 C C . ALA A 1 131 ? 27.869 49.211 20.416 1.00 31.78 131 ALA A C 1
ATOM 959 O O . ALA A 1 131 ? 27.229 48.217 20.723 1.00 31.78 131 ALA A O 1
ATOM 960 N N . GLY A 1 132 ? 29.148 49.222 20.762 1.00 30.12 132 GLY A N 1
ATOM 961 C CA . GLY A 1 132 ? 30.229 50.189 20.677 1.00 30.12 132 GLY A CA 1
ATOM 962 C C . GLY A 1 132 ? 31.490 49.481 21.203 1.00 30.12 132 GLY A C 1
ATOM 963 O O . GLY A 1 132 ? 31.406 48.489 21.920 1.00 30.12 132 GLY A O 1
ATOM 964 N N . GLN A 1 133 ? 32.641 49.958 20.760 1.00 35.53 133 GLN A N 1
ATOM 965 C CA . GLN A 1 133 ? 33.988 49.407 20.914 1.00 35.53 133 GLN A CA 1
ATOM 966 C C . GLN A 1 133 ? 34.668 49.918 22.203 1.00 35.53 133 GLN A C 1
ATOM 968 O O . GLN A 1 133 ? 34.554 51.108 22.475 1.00 35.53 133 GLN A O 1
ATOM 973 N N . ALA A 1 134 ? 35.398 49.059 22.933 1.00 29.14 134 ALA A N 1
ATOM 974 C CA . ALA A 1 134 ? 36.575 49.362 23.787 1.00 29.14 134 ALA A CA 1
ATOM 975 C C . ALA A 1 134 ? 37.073 48.032 24.415 1.00 29.14 134 ALA A C 1
ATOM 977 O O . ALA A 1 134 ? 36.290 47.350 25.061 1.00 29.14 134 ALA A O 1
ATOM 978 N N . ALA A 1 135 ? 38.225 47.467 24.033 1.00 31.30 135 ALA A N 1
ATOM 979 C CA . ALA A 1 135 ? 39.608 47.805 24.416 1.00 31.30 135 ALA A CA 1
ATOM 980 C C . ALA A 1 135 ? 40.051 47.213 25.777 1.00 31.30 135 ALA A C 1
ATOM 982 O O . ALA A 1 135 ? 39.488 47.560 26.807 1.00 31.30 135 ALA A O 1
ATOM 983 N N . GLY A 1 136 ? 41.126 46.404 25.757 1.00 26.66 136 GLY A N 1
ATOM 984 C CA . GLY A 1 136 ? 42.076 46.267 26.876 1.00 26.66 136 GLY A CA 1
ATOM 985 C C . GLY A 1 136 ? 42.186 44.905 27.584 1.00 26.66 136 GLY A C 1
ATOM 986 O O . GLY A 1 136 ? 41.562 44.689 28.613 1.00 26.66 136 GLY A O 1
ATOM 987 N N . THR A 1 137 ? 43.067 44.025 27.097 1.00 29.02 137 THR A N 1
ATOM 988 C CA . THR A 1 137 ? 43.901 43.092 27.906 1.00 29.02 137 THR A CA 1
ATOM 989 C C . THR A 1 137 ? 44.967 43.909 28.689 1.00 29.02 137 THR A C 1
ATOM 991 O O . THR A 1 137 ? 45.074 45.105 28.401 1.00 29.02 137 THR A O 1
ATOM 994 N N . PRO A 1 138 ? 45.865 43.358 29.549 1.00 47.06 138 PRO A N 1
ATOM 995 C CA . PRO A 1 138 ? 46.024 41.988 30.081 1.00 47.06 138 PRO A CA 1
ATOM 996 C C . PRO A 1 138 ? 46.403 41.911 31.589 1.00 47.06 138 PRO A C 1
ATOM 998 O O . PRO A 1 138 ? 46.708 42.918 32.218 1.00 47.06 138 PRO A O 1
ATOM 1001 N N . ALA A 1 139 ? 46.503 40.699 32.154 1.00 30.81 139 ALA A N 1
ATOM 1002 C CA . ALA A 1 139 ? 47.468 40.427 33.227 1.00 30.81 139 ALA A CA 1
ATOM 1003 C C . ALA A 1 139 ? 47.883 38.945 33.261 1.00 30.81 139 ALA A C 1
ATOM 1005 O O . ALA A 1 139 ? 47.074 38.035 33.404 1.00 30.81 139 ALA A O 1
ATOM 1006 N N . THR A 1 140 ? 49.185 38.770 33.088 1.00 28.83 140 THR A N 1
ATOM 1007 C CA . THR A 1 140 ? 50.052 37.591 33.156 1.00 28.83 140 THR A CA 1
ATOM 1008 C C . THR A 1 140 ? 50.298 37.089 34.582 1.00 28.83 140 THR A C 1
ATOM 1010 O O . THR A 1 140 ? 50.344 37.913 35.490 1.00 28.83 140 THR A O 1
ATOM 1013 N N . ALA A 1 141 ? 50.636 35.801 34.738 1.00 29.66 141 ALA A N 1
ATOM 1014 C CA . ALA A 1 141 ? 51.904 35.304 35.321 1.00 29.66 141 ALA A CA 1
ATOM 1015 C C . ALA A 1 141 ? 51.732 33.955 36.045 1.00 29.66 141 ALA A C 1
ATOM 1017 O O . ALA A 1 141 ? 50.837 33.794 36.867 1.00 29.66 141 ALA A O 1
ATOM 1018 N N . GLY A 1 142 ? 52.647 33.016 35.783 1.00 30.61 142 GLY A N 1
ATOM 1019 C CA . GLY A 1 142 ? 52.754 31.763 36.535 1.00 30.61 142 GLY A CA 1
ATOM 1020 C C . GLY A 1 142 ? 53.573 30.688 35.823 1.00 30.61 142 GLY A C 1
ATOM 1021 O O . GLY A 1 142 ? 53.030 29.689 35.377 1.00 30.61 142 GLY A O 1
ATOM 1022 N N . VAL A 1 143 ? 54.873 30.936 35.680 1.00 31.38 143 VAL A N 1
ATOM 1023 C CA . VAL A 1 143 ? 55.909 30.042 35.132 1.00 31.38 143 VAL A CA 1
ATOM 1024 C C . VAL A 1 143 ? 56.342 29.014 36.189 1.00 31.38 143 VAL A C 1
ATOM 1026 O O . VAL A 1 143 ? 56.575 29.420 37.325 1.00 31.38 143 VAL A O 1
ATOM 1029 N N . SER A 1 144 ? 56.549 27.739 35.824 1.00 32.31 144 SER A N 1
ATOM 1030 C CA . SER A 1 144 ? 57.854 27.033 35.936 1.00 32.31 144 SER A CA 1
ATOM 1031 C C . SER A 1 144 ? 57.777 25.518 35.695 1.00 32.31 144 SER A C 1
ATOM 1033 O O . SER A 1 144 ? 56.831 24.846 36.088 1.00 32.31 144 SER A O 1
ATOM 1035 N N . LEU A 1 145 ? 58.838 25.043 35.040 1.00 34.44 145 LEU A N 1
ATOM 1036 C CA . LEU A 1 145 ? 59.193 23.689 34.614 1.00 34.44 145 LEU A CA 1
ATOM 1037 C C . LEU A 1 145 ? 59.705 22.755 35.733 1.00 34.44 145 LEU A C 1
ATOM 1039 O O . LEU A 1 145 ? 60.169 23.231 36.766 1.00 34.44 145 LEU A O 1
ATOM 1043 N N . ALA A 1 146 ? 59.838 21.478 35.321 1.00 30.95 146 ALA A N 1
ATOM 1044 C CA . ALA A 1 146 ? 60.848 20.461 35.683 1.00 30.95 146 ALA A CA 1
ATOM 1045 C C . ALA A 1 146 ? 60.435 19.494 36.807 1.00 30.95 146 ALA A C 1
ATOM 1047 O O . ALA A 1 146 ? 59.829 19.923 37.776 1.00 30.95 146 ALA A O 1
ATOM 1048 N N . LYS A 1 147 ? 60.772 18.198 36.817 1.00 32.72 147 LYS A N 1
ATOM 1049 C CA . LYS A 1 147 ? 61.398 17.202 35.913 1.00 32.72 147 LYS A CA 1
ATOM 1050 C C . LYS A 1 147 ? 61.388 15.864 36.715 1.00 32.72 147 LYS A C 1
ATOM 1052 O O . LYS A 1 147 ? 61.271 15.952 37.932 1.00 32.72 147 LYS A O 1
ATOM 1057 N N . ASP A 1 148 ? 61.465 14.713 36.026 1.00 32.53 148 ASP A N 1
ATOM 1058 C CA . ASP A 1 148 ? 61.878 13.327 36.418 1.00 32.53 148 ASP A CA 1
ATOM 1059 C C . ASP A 1 148 ? 62.243 13.049 37.906 1.00 32.53 148 ASP A C 1
ATOM 1061 O O . ASP A 1 148 ? 62.874 13.876 38.551 1.00 32.53 148 ASP A O 1
ATOM 1065 N N . GLU A 1 149 ? 62.023 11.894 38.547 1.00 32.66 149 GLU A N 1
ATOM 1066 C CA . GLU A 1 149 ? 61.931 10.484 38.133 1.00 32.66 149 GLU A CA 1
ATOM 1067 C C . GLU A 1 149 ? 61.614 9.638 39.395 1.00 32.66 149 GLU A C 1
ATOM 1069 O O . GLU A 1 149 ? 62.004 10.050 40.487 1.00 32.66 149 GLU A O 1
ATOM 1074 N N . ALA A 1 150 ? 61.044 8.435 39.195 1.00 31.98 150 ALA A N 1
ATOM 1075 C CA . ALA A 1 150 ? 61.143 7.207 40.018 1.00 31.98 150 ALA A CA 1
ATOM 1076 C C . ALA A 1 150 ? 60.620 7.259 41.485 1.00 31.98 150 ALA A C 1
ATOM 1078 O O . ALA A 1 150 ? 60.850 8.203 42.221 1.00 31.98 150 ALA A O 1
ATOM 1079 N N . THR A 1 151 ? 59.894 6.304 42.066 1.00 30.81 151 THR A N 1
ATOM 1080 C CA . THR A 1 151 ? 59.719 4.848 41.927 1.00 30.81 151 THR A CA 1
ATOM 1081 C C . THR A 1 151 ? 58.483 4.480 42.765 1.00 30.81 151 THR A C 1
ATOM 1083 O O . THR A 1 151 ? 58.385 4.983 43.882 1.00 30.81 151 THR A O 1
ATOM 1086 N N . SER A 1 152 ? 57.620 3.559 42.326 1.00 31.19 152 SER A N 1
ATOM 1087 C CA . SER A 1 152 ? 57.024 2.533 43.208 1.00 31.19 152 SER A CA 1
ATOM 1088 C C . SER A 1 152 ? 56.212 1.534 42.385 1.00 31.19 152 SER A C 1
ATOM 1090 O O . SER A 1 152 ? 55.320 1.911 41.636 1.00 31.19 152 SER A O 1
ATOM 1092 N N . SER A 1 153 ? 56.568 0.271 42.555 1.00 37.91 153 SER A N 1
ATOM 1093 C CA . SER A 1 153 ? 55.880 -0.965 42.186 1.00 37.91 153 SER A CA 1
ATOM 1094 C C . SER A 1 153 ? 54.525 -1.142 42.882 1.00 37.91 153 SER A C 1
ATOM 1096 O O . SER A 1 153 ? 54.439 -0.812 44.063 1.00 37.91 153 SER A O 1
ATOM 1098 N N . ASP A 1 154 ? 53.548 -1.692 42.153 1.00 35.44 154 ASP A N 1
ATOM 1099 C CA . ASP A 1 154 ? 52.365 -2.472 42.595 1.00 35.44 154 ASP A CA 1
ATOM 1100 C C . ASP A 1 154 ? 51.651 -2.900 41.285 1.00 35.44 154 ASP A C 1
ATOM 1102 O O . ASP A 1 154 ? 51.261 -2.040 40.500 1.00 35.44 154 ASP A O 1
ATOM 1106 N N . ASP A 1 155 ? 51.794 -4.126 40.776 1.00 39.69 155 ASP A N 1
ATOM 1107 C CA . ASP A 1 155 ? 51.054 -5.344 41.156 1.00 39.69 155 ASP A CA 1
ATOM 1108 C C . ASP A 1 155 ? 49.530 -5.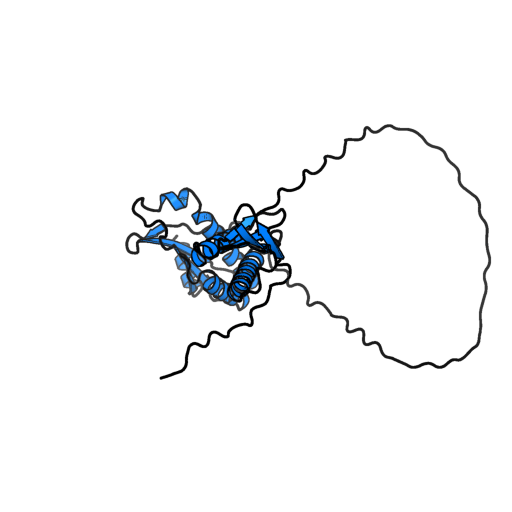144 41.098 1.00 39.69 155 ASP A C 1
ATOM 1110 O O . ASP A 1 155 ? 48.936 -4.704 42.075 1.00 39.69 155 ASP A O 1
ATOM 1114 N N . SER A 1 156 ? 48.910 -5.405 39.937 1.00 40.00 156 SER A N 1
ATOM 1115 C CA . SER A 1 156 ? 47.507 -5.839 39.806 1.00 40.00 156 SER A CA 1
ATOM 1116 C C . SER A 1 156 ? 47.176 -6.240 38.363 1.00 40.00 156 SER A C 1
ATOM 1118 O O . SER A 1 156 ? 47.446 -5.505 37.416 1.00 40.00 156 SER A O 1
ATOM 1120 N N . ASP A 1 157 ? 46.605 -7.436 38.291 1.00 40.75 157 ASP A N 1
ATOM 1121 C CA . ASP A 1 157 ? 45.994 -8.221 37.221 1.00 40.75 157 ASP A CA 1
ATOM 1122 C C . ASP A 1 157 ? 45.609 -7.578 35.872 1.00 40.75 157 ASP A C 1
ATOM 1124 O O . ASP A 1 157 ? 44.921 -6.565 35.765 1.00 40.75 157 ASP A O 1
ATOM 1128 N N . ASP A 1 158 ? 46.015 -8.312 34.836 1.00 38.00 158 ASP A N 1
ATOM 1129 C CA . ASP A 1 158 ? 45.704 -8.191 33.413 1.00 38.00 158 ASP A CA 1
ATOM 1130 C C . ASP A 1 158 ? 44.297 -8.793 33.158 1.00 38.00 158 ASP A C 1
ATOM 1132 O O . ASP A 1 158 ? 44.156 -9.983 32.872 1.00 38.00 158 ASP A O 1
ATOM 1136 N N . GLU A 1 159 ? 43.231 -7.999 33.320 1.00 44.88 159 GLU A N 1
ATOM 1137 C CA . GLU A 1 159 ? 41.924 -8.298 32.715 1.00 44.88 159 GLU A CA 1
ATOM 1138 C C . GLU A 1 159 ? 41.876 -7.652 31.326 1.00 44.88 159 GLU A C 1
ATOM 1140 O O . GLU A 1 159 ? 41.745 -6.437 31.171 1.00 44.88 159 GLU A O 1
ATOM 1145 N N . LEU A 1 160 ? 42.022 -8.487 30.297 1.00 48.25 160 LEU A N 1
ATOM 1146 C CA . LEU A 1 160 ? 41.796 -8.115 28.907 1.00 48.25 160 LEU A CA 1
ATOM 1147 C C . LEU A 1 160 ? 40.295 -7.877 28.693 1.00 48.25 160 LEU A C 1
ATOM 1149 O O . LEU A 1 160 ? 39.544 -8.806 28.394 1.00 48.25 160 LEU A O 1
ATOM 1153 N N . ASP A 1 161 ? 39.877 -6.620 28.828 1.00 38.78 161 ASP A N 1
ATOM 1154 C CA . ASP A 1 161 ? 38.662 -6.097 28.206 1.00 38.78 161 ASP A CA 1
ATOM 1155 C C . ASP A 1 161 ? 38.800 -6.252 26.680 1.00 38.78 161 ASP A C 1
ATOM 1157 O O . ASP A 1 161 ? 39.367 -5.408 25.980 1.00 38.78 161 ASP A O 1
ATOM 1161 N N . GLU A 1 162 ? 38.290 -7.361 26.138 1.00 46.88 162 GLU A N 1
ATOM 1162 C CA . GLU A 1 162 ? 37.927 -7.436 24.726 1.00 46.88 162 GLU A CA 1
ATOM 1163 C C . GLU A 1 162 ? 36.736 -6.491 24.501 1.00 46.88 162 GLU A C 1
ATOM 1165 O O . GLU A 1 162 ? 35.572 -6.896 24.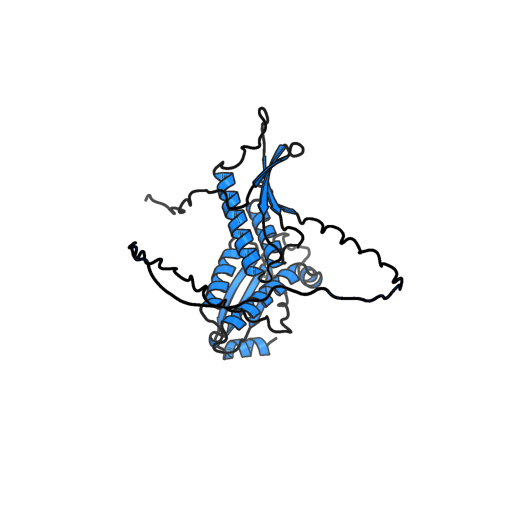515 1.00 46.88 162 GLU A O 1
ATOM 1170 N N . GLU A 1 163 ? 37.028 -5.205 24.272 1.00 43.44 163 GLU A N 1
ATOM 1171 C CA . GLU A 1 163 ? 36.131 -4.306 23.550 1.00 43.44 163 GLU A CA 1
ATOM 1172 C C . GLU A 1 163 ? 35.871 -4.924 22.169 1.00 43.44 163 GLU A C 1
ATOM 1174 O O . GLU A 1 163 ? 36.580 -4.677 21.188 1.00 43.44 163 GLU A O 1
ATOM 1179 N N . ALA A 1 164 ? 34.831 -5.756 22.094 1.00 41.44 164 ALA A N 1
ATOM 1180 C CA . ALA A 1 164 ? 34.200 -6.155 20.854 1.00 41.44 164 ALA A CA 1
ATOM 1181 C C . ALA A 1 164 ? 33.675 -4.880 20.188 1.00 41.44 164 ALA A C 1
ATOM 1183 O O . ALA A 1 164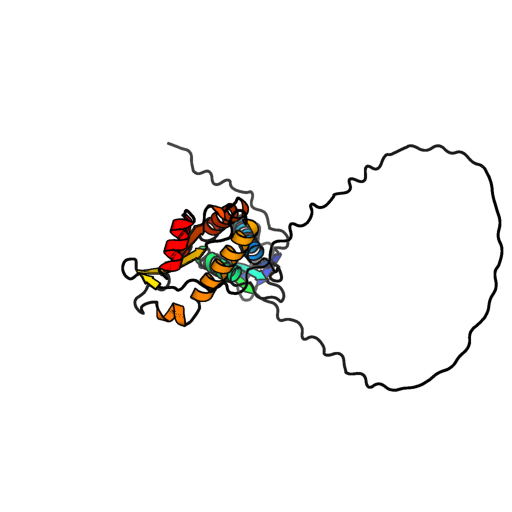 ? 32.552 -4.430 20.415 1.00 41.44 164 ALA A O 1
ATOM 1184 N N . THR A 1 165 ? 34.531 -4.273 19.373 1.00 39.38 165 THR A N 1
ATOM 1185 C CA . THR A 1 165 ? 34.165 -3.227 18.434 1.00 39.38 165 THR A CA 1
ATOM 1186 C C . THR A 1 165 ? 33.134 -3.852 17.507 1.00 39.38 165 THR A C 1
ATOM 1188 O O . THR A 1 165 ? 33.461 -4.599 16.586 1.00 39.38 165 THR A O 1
ATOM 1191 N N . VAL A 1 166 ? 31.856 -3.595 17.792 1.00 41.59 166 VAL A N 1
ATOM 1192 C CA . VAL A 1 166 ? 30.753 -3.899 16.887 1.00 41.59 166 VAL A CA 1
ATOM 1193 C C . VAL A 1 166 ? 30.971 -3.011 15.671 1.00 41.59 166 VAL A C 1
ATOM 1195 O O . VAL A 1 166 ? 30.540 -1.860 15.626 1.00 41.59 166 VAL A O 1
ATOM 1198 N N . VAL A 1 167 ? 31.724 -3.523 14.700 1.00 41.94 167 VAL A N 1
ATOM 1199 C CA . VAL A 1 167 ? 31.812 -2.934 13.371 1.00 41.94 167 VAL A CA 1
ATOM 1200 C C . VAL A 1 167 ? 30.413 -3.072 12.793 1.00 41.94 167 VAL A C 1
ATOM 1202 O O . VAL A 1 167 ? 30.027 -4.139 12.317 1.00 41.94 167 VAL A O 1
ATOM 1205 N N . ALA A 1 168 ? 29.620 -2.006 12.917 1.00 45.91 168 ALA A N 1
ATOM 1206 C CA . ALA A 1 168 ? 28.356 -1.896 12.217 1.00 45.91 168 ALA A CA 1
ATOM 1207 C C . ALA A 1 168 ? 28.632 -2.213 10.737 1.00 45.91 168 ALA A C 1
ATOM 1209 O O . ALA A 1 168 ? 29.557 -1.619 10.165 1.00 45.91 168 ALA A O 1
ATOM 1210 N N . PRO A 1 169 ? 27.911 -3.170 10.121 1.00 45.31 169 PRO A N 1
ATOM 1211 C CA . PRO A 1 169 ? 28.080 -3.437 8.703 1.00 45.31 169 PRO A CA 1
ATOM 1212 C C . PRO A 1 169 ? 27.891 -2.118 7.943 1.00 45.31 169 PRO A C 1
ATOM 1214 O O . PRO A 1 169 ? 27.045 -1.309 8.341 1.00 45.31 169 PRO A O 1
ATOM 1217 N N . PRO A 1 170 ? 28.688 -1.852 6.892 1.00 45.97 170 PRO A N 1
ATOM 1218 C CA . PRO A 1 170 ? 28.520 -0.640 6.108 1.00 45.97 170 PRO A CA 1
ATOM 1219 C C . PRO A 1 170 ? 27.065 -0.573 5.644 1.00 45.97 170 PRO A C 1
ATOM 1221 O O . PRO A 1 170 ? 26.562 -1.531 5.056 1.00 45.97 170 PRO A O 1
ATOM 1224 N N . ALA A 1 171 ? 26.386 0.533 5.956 1.00 51.94 171 ALA A N 1
ATOM 1225 C CA . ALA A 1 171 ? 25.037 0.781 5.476 1.00 51.94 171 ALA A CA 1
ATOM 1226 C C . ALA A 1 171 ? 25.066 0.665 3.948 1.00 51.94 171 ALA A C 1
ATOM 1228 O O . ALA A 1 171 ? 25.746 1.448 3.280 1.00 51.94 171 ALA A O 1
ATOM 1229 N N . VAL A 1 172 ? 24.397 -0.354 3.406 1.00 54.50 172 VAL A N 1
ATOM 1230 C CA . VAL A 1 172 ? 24.204 -0.484 1.964 1.00 54.50 172 VAL A CA 1
ATOM 1231 C C . VAL A 1 172 ? 23.369 0.723 1.562 1.00 54.50 172 VAL A C 1
ATOM 1233 O O . VAL A 1 172 ? 22.200 0.824 1.922 1.00 54.50 172 VAL A O 1
ATOM 1236 N N . VAL A 1 173 ? 24.009 1.692 0.912 1.00 67.88 173 VAL A N 1
ATOM 1237 C CA . VAL A 1 173 ? 23.327 2.886 0.420 1.00 67.88 173 VAL A CA 1
ATOM 1238 C 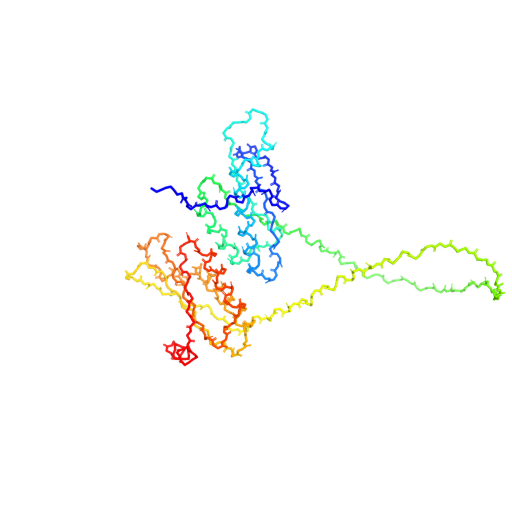C . VAL A 1 173 ? 22.484 2.444 -0.765 1.00 67.88 173 VAL A C 1
ATOM 1240 O O . VAL A 1 173 ? 23.020 2.135 -1.829 1.00 67.88 173 VAL A O 1
ATOM 1243 N N . GLU A 1 174 ? 21.177 2.365 -0.550 1.00 73.81 174 GLU A N 1
ATOM 1244 C CA . GLU A 1 174 ? 20.212 2.082 -1.603 1.00 73.81 174 GLU A CA 1
ATOM 1245 C C . GLU A 1 174 ? 20.298 3.173 -2.689 1.00 73.81 174 GLU A C 1
ATOM 1247 O O . GLU A 1 174 ? 20.422 4.362 -2.359 1.00 73.81 174 GLU A O 1
ATOM 1252 N N . PRO A 1 175 ? 20.308 2.812 -3.985 1.00 79.31 175 PRO A N 1
ATOM 1253 C CA . PRO A 1 175 ? 20.399 3.811 -5.034 1.00 79.31 175 PRO A CA 1
ATOM 1254 C C . PRO A 1 175 ? 19.114 4.654 -5.100 1.00 79.31 175 PRO A C 1
ATOM 1256 O O . PRO A 1 175 ? 18.027 4.159 -4.811 1.00 79.31 175 PRO A O 1
ATOM 1259 N N . PRO A 1 176 ? 19.196 5.932 -5.504 1.00 79.19 176 PRO A N 1
ATOM 1260 C CA . PRO A 1 176 ? 17.999 6.735 -5.717 1.00 79.19 176 PRO A CA 1
ATOM 1261 C C . PRO A 1 176 ? 17.194 6.206 -6.913 1.00 79.19 176 PRO A C 1
ATOM 1263 O O . PRO A 1 176 ? 17.767 5.723 -7.894 1.00 79.19 176 PRO A O 1
ATOM 1266 N N . ALA A 1 177 ? 15.870 6.361 -6.865 1.00 78.25 177 ALA A N 1
ATOM 1267 C CA . ALA A 1 177 ? 14.996 6.023 -7.985 1.00 78.25 177 ALA A CA 1
ATOM 1268 C C . ALA A 1 177 ? 15.361 6.822 -9.244 1.00 78.25 177 ALA A C 1
ATOM 1270 O O . ALA A 1 177 ? 15.700 8.013 -9.176 1.00 78.25 177 ALA A O 1
ATOM 1271 N N . ARG A 1 178 ? 15.274 6.179 -10.413 1.00 83.00 178 ARG A N 1
ATOM 1272 C CA . ARG A 1 178 ? 15.530 6.863 -11.685 1.00 83.00 178 ARG A CA 1
ATOM 1273 C C . ARG A 1 178 ? 14.489 7.961 -11.933 1.00 83.00 178 ARG A C 1
ATOM 1275 O O . ARG A 1 178 ? 13.297 7.764 -11.697 1.00 83.00 178 ARG A O 1
ATOM 1282 N N . PRO A 1 179 ? 14.904 9.128 -12.454 1.00 76.25 179 PRO A N 1
ATOM 1283 C CA . PRO A 1 179 ? 13.958 10.161 -12.849 1.00 76.25 179 PRO A CA 1
ATOM 1284 C C . PRO A 1 179 ? 13.152 9.715 -14.078 1.00 76.25 179 PRO A C 1
ATOM 1286 O O . PRO A 1 179 ? 13.687 9.062 -14.973 1.00 76.25 179 PRO A O 1
ATOM 1289 N N . GLY A 1 180 ? 11.886 10.132 -14.149 1.00 78.62 180 GLY A N 1
ATOM 1290 C CA . GLY A 1 180 ? 11.022 9.875 -15.308 1.00 78.62 180 GLY A CA 1
ATOM 1291 C C . GLY A 1 180 ? 10.308 8.521 -15.298 1.00 78.62 180 GLY A C 1
ATOM 1292 O O . GLY A 1 180 ? 9.840 8.090 -16.346 1.00 78.62 180 GLY A O 1
ATOM 1293 N N . LEU A 1 181 ? 10.223 7.850 -14.146 1.00 86.81 181 LEU A N 1
ATOM 1294 C CA . LEU A 1 181 ? 9.320 6.714 -13.962 1.00 86.81 181 LEU A CA 1
ATOM 1295 C C . LEU A 1 181 ? 7.870 7.218 -13.985 1.00 86.81 181 LEU A C 1
ATOM 1297 O O . LEU A 1 181 ? 7.505 8.109 -13.215 1.00 86.81 181 LEU A O 1
ATOM 1301 N N . GLU A 1 182 ? 7.061 6.661 -14.881 1.00 86.75 182 GLU A N 1
ATOM 1302 C CA . GLU A 1 182 ? 5.650 7.014 -15.052 1.00 86.75 182 GLU A CA 1
ATOM 1303 C C . GLU A 1 182 ? 4.749 5.859 -14.595 1.00 86.75 182 GLU A C 1
ATOM 1305 O O . GLU A 1 182 ? 5.113 4.693 -14.776 1.00 86.75 182 GLU A O 1
ATOM 1310 N N . PRO A 1 183 ? 3.581 6.151 -13.994 1.00 87.56 183 PRO A N 1
ATOM 1311 C CA . PRO A 1 183 ? 2.661 5.110 -13.558 1.00 87.56 183 PRO A CA 1
ATOM 1312 C C . PRO A 1 183 ? 2.120 4.323 -14.752 1.00 87.56 183 PRO A C 1
ATOM 1314 O O . PRO A 1 183 ? 1.892 4.881 -15.829 1.00 87.56 183 PRO A O 1
ATOM 1317 N N . ALA A 1 184 ? 1.844 3.036 -14.549 1.00 90.56 184 ALA A N 1
ATOM 1318 C CA . ALA A 1 184 ? 1.170 2.249 -15.570 1.00 90.56 184 ALA A CA 1
ATOM 1319 C C . ALA A 1 184 ? -0.252 2.778 -15.811 1.00 90.56 184 ALA A C 1
ATOM 1321 O O . ALA A 1 184 ? -0.976 3.154 -14.885 1.00 90.56 184 ALA A O 1
ATOM 1322 N N . ALA A 1 185 ? -0.658 2.791 -17.079 1.00 88.94 185 ALA A N 1
ATOM 1323 C CA . ALA A 1 185 ? -2.009 3.166 -17.455 1.00 88.94 185 ALA A CA 1
ATOM 1324 C C . ALA A 1 185 ? -2.996 2.071 -17.036 1.00 88.94 185 ALA A C 1
ATOM 1326 O O . ALA A 1 185 ? -2.805 0.893 -17.343 1.00 88.94 185 ALA A O 1
ATOM 1327 N N . TYR A 1 186 ? -4.076 2.477 -16.373 1.00 91.50 186 TYR A N 1
ATOM 1328 C CA . TYR A 1 186 ? -5.174 1.578 -16.053 1.00 91.50 186 TYR A CA 1
ATOM 1329 C C . TYR A 1 186 ? -6.132 1.433 -17.229 1.00 91.50 186 TYR A C 1
ATOM 1331 O O . TYR A 1 186 ? -6.518 2.413 -17.869 1.00 91.50 186 TYR A O 1
ATOM 1339 N N . THR A 1 187 ? -6.567 0.202 -17.460 1.00 92.44 187 THR A N 1
ATOM 1340 C CA . THR A 1 187 ? -7.582 -0.154 -18.450 1.00 92.44 187 THR A CA 1
ATOM 1341 C C . THR A 1 187 ? -8.668 -0.975 -17.777 1.00 92.44 187 THR A C 1
ATOM 1343 O O . THR A 1 187 ? -8.383 -1.842 -16.952 1.00 92.44 187 THR A O 1
ATOM 1346 N N . TRP A 1 188 ? -9.930 -0.686 -18.085 1.00 92.81 188 TRP A N 1
ATOM 1347 C CA . TRP A 1 188 ? -11.026 -1.520 -17.613 1.00 92.81 188 TRP A CA 1
ATOM 1348 C C . TRP A 1 188 ? -11.153 -2.760 -18.491 1.00 92.81 188 TRP A C 1
ATOM 1350 O O . TRP A 1 188 ? -11.311 -2.661 -19.707 1.00 92.81 188 TRP A O 1
ATOM 1360 N N . ASP A 1 189 ? -11.108 -3.926 -17.863 1.00 91.56 189 ASP A N 1
ATOM 1361 C CA . ASP A 1 189 ? -11.394 -5.202 -18.491 1.00 91.56 189 ASP A CA 1
ATOM 1362 C C . ASP A 1 189 ? -12.854 -5.568 -18.227 1.00 91.56 189 ASP A C 1
ATOM 1364 O O . ASP A 1 189 ? -13.224 -6.018 -17.141 1.00 91.56 189 ASP A O 1
ATOM 1368 N N . SER A 1 190 ? -13.686 -5.370 -19.249 1.00 88.38 190 SER A N 1
ATOM 1369 C CA . SER A 1 190 ? -15.114 -5.670 -19.191 1.00 88.38 190 SER A CA 1
ATOM 1370 C C . SER A 1 190 ? -15.429 -7.161 -19.121 1.00 88.38 190 SER A C 1
ATOM 1372 O O . SER A 1 190 ? -16.515 -7.507 -18.675 1.00 88.38 190 SER A O 1
ATOM 1374 N N . GLU A 1 191 ? -14.530 -8.040 -19.574 1.00 89.12 191 GLU A N 1
ATOM 1375 C CA . GLU A 1 191 ? -14.783 -9.486 -19.562 1.00 89.12 191 GLU A CA 1
ATOM 1376 C C . GLU A 1 191 ? -14.658 -10.064 -18.153 1.00 89.12 191 GLU A C 1
ATOM 1378 O O . GLU A 1 191 ? -15.401 -10.972 -17.790 1.00 89.12 191 GLU A O 1
ATOM 1383 N N . ASN A 1 192 ? -13.734 -9.520 -17.357 1.00 86.88 192 ASN A N 1
ATOM 1384 C CA . ASN A 1 192 ? -13.461 -9.980 -15.994 1.00 86.88 192 ASN A CA 1
ATOM 1385 C C . ASN A 1 192 ? -13.897 -8.971 -14.917 1.00 86.88 192 ASN A C 1
ATOM 1387 O O . ASN A 1 192 ? -13.559 -9.157 -13.750 1.00 86.88 192 ASN A O 1
ATOM 1391 N N . GLU A 1 193 ? -14.604 -7.907 -15.314 1.00 88.94 193 GLU A N 1
ATOM 1392 C CA . GLU A 1 193 ? -15.098 -6.817 -14.456 1.00 88.94 193 GLU A CA 1
ATOM 1393 C C . GLU A 1 193 ? -14.032 -6.264 -13.495 1.00 88.94 193 GLU A C 1
ATOM 1395 O O . GLU A 1 193 ? -14.267 -6.077 -12.298 1.00 88.94 193 GLU A O 1
ATOM 1400 N N . ARG A 1 194 ? -12.831 -6.019 -14.026 1.00 88.44 194 ARG A N 1
ATOM 1401 C CA . ARG A 1 194 ? -11.660 -5.645 -13.228 1.00 88.44 194 ARG A CA 1
ATOM 1402 C C . ARG A 1 194 ? -10.864 -4.528 -13.866 1.00 88.44 194 ARG A C 1
ATOM 1404 O O . ARG A 1 194 ? -10.826 -4.385 -15.086 1.00 88.44 194 ARG A O 1
ATOM 1411 N N . LEU A 1 195 ? -10.161 -3.766 -13.042 1.00 91.69 195 LEU A N 1
ATOM 1412 C CA . LEU A 1 195 ? -9.214 -2.775 -13.531 1.00 91.69 195 LEU A CA 1
ATOM 1413 C C . LEU A 1 195 ? -7.852 -3.444 -13.730 1.00 91.69 195 LEU A C 1
ATOM 1415 O O . LEU A 1 195 ? -7.406 -4.169 -12.852 1.00 91.69 195 LEU A O 1
ATOM 1419 N N . ARG A 1 196 ? -7.182 -3.229 -14.861 1.00 94.25 196 ARG A N 1
ATOM 1420 C CA . ARG A 1 196 ? -5.862 -3.803 -15.153 1.00 94.25 196 ARG A CA 1
ATOM 1421 C C . ARG A 1 196 ? -4.818 -2.711 -15.333 1.00 94.25 196 ARG A C 1
ATOM 1423 O O . ARG A 1 196 ? -5.072 -1.747 -16.053 1.00 94.25 196 ARG A O 1
ATOM 1430 N N . ALA A 1 197 ? -3.644 -2.896 -14.745 1.00 93.94 197 ALA A N 1
ATOM 1431 C CA . ALA A 1 197 ? -2.443 -2.126 -15.045 1.00 93.94 197 ALA A CA 1
ATOM 1432 C C . ALA A 1 197 ? -1.266 -3.073 -15.271 1.00 93.94 197 ALA A C 1
ATOM 1434 O O . ALA A 1 197 ? -1.148 -4.107 -14.616 1.00 93.94 197 ALA A O 1
ATOM 1435 N N . GLU A 1 198 ? -0.392 -2.705 -16.201 1.00 95.12 198 GLU A N 1
ATOM 1436 C CA . GLU A 1 198 ? 0.784 -3.496 -16.543 1.00 95.12 198 GLU A CA 1
ATOM 1437 C C . GLU A 1 198 ? 2.030 -2.600 -16.519 1.00 95.12 198 GLU A C 1
ATOM 1439 O O . GLU A 1 198 ? 2.193 -1.693 -17.344 1.00 95.12 198 GLU A O 1
ATOM 1444 N N . ILE A 1 199 ? 2.923 -2.862 -15.573 1.00 93.75 199 ILE A N 1
ATOM 1445 C CA . ILE A 1 199 ? 4.246 -2.252 -15.474 1.00 93.75 199 ILE A CA 1
ATOM 1446 C C . ILE A 1 199 ? 5.204 -3.142 -16.263 1.00 93.75 199 ILE A C 1
ATOM 1448 O O . ILE A 1 199 ? 5.313 -4.325 -15.972 1.00 93.75 199 ILE A O 1
ATOM 1452 N N . VAL A 1 200 ? 5.904 -2.587 -17.252 1.00 93.19 200 VAL A N 1
ATOM 1453 C CA . VAL A 1 200 ? 6.937 -3.312 -18.009 1.00 93.19 200 VAL A CA 1
ATOM 1454 C C . VAL A 1 200 ? 8.254 -2.589 -17.797 1.00 93.19 200 VAL A C 1
ATOM 1456 O O . VAL A 1 200 ? 8.366 -1.402 -18.111 1.00 93.19 200 VAL A O 1
ATOM 1459 N N . TYR A 1 201 ? 9.246 -3.289 -17.255 1.00 93.00 201 TYR A N 1
ATOM 1460 C CA . TYR A 1 201 ? 10.512 -2.696 -16.853 1.00 93.00 201 TYR A CA 1
ATOM 1461 C C . TYR A 1 201 ? 11.710 -3.499 -17.372 1.00 93.00 201 TYR A C 1
ATOM 1463 O O . TYR A 1 201 ? 11.913 -4.665 -17.043 1.00 93.00 201 TYR A O 1
ATOM 1471 N N . LEU A 1 202 ? 12.541 -2.848 -18.191 1.00 91.06 202 LEU A N 1
ATOM 1472 C CA . LEU A 1 202 ? 13.688 -3.490 -18.840 1.00 91.06 202 LEU A CA 1
ATOM 1473 C C . LEU A 1 202 ? 14.914 -3.631 -17.930 1.00 91.06 202 LEU A C 1
ATOM 1475 O O . LEU A 1 202 ? 15.689 -4.569 -18.095 1.00 91.06 202 LEU A O 1
ATOM 1479 N N . GLY A 1 203 ? 15.133 -2.676 -17.024 1.00 86.62 203 GLY A N 1
ATOM 1480 C CA . GLY A 1 203 ? 16.334 -2.634 -16.189 1.00 86.62 203 GLY A CA 1
ATOM 1481 C C . GLY A 1 203 ? 17.663 -2.636 -16.964 1.00 86.62 203 GLY A C 1
ATOM 1482 O O . GLY A 1 203 ? 17.727 -2.705 -18.196 1.00 86.62 203 GLY A O 1
ATOM 1483 N N . ALA A 1 204 ? 18.761 -2.506 -16.224 1.00 88.00 204 ALA A N 1
ATOM 1484 C CA . ALA A 1 204 ? 20.093 -2.817 -16.738 1.00 88.00 204 ALA A CA 1
ATOM 1485 C C . ALA A 1 204 ? 20.487 -4.203 -16.215 1.00 88.00 204 ALA A C 1
ATOM 1487 O O . ALA A 1 204 ? 20.101 -4.550 -15.099 1.00 88.00 204 ALA A O 1
ATOM 1488 N N . ALA A 1 205 ? 21.230 -4.975 -17.010 1.00 86.62 205 ALA A N 1
ATOM 1489 C CA . ALA A 1 205 ? 21.722 -6.278 -16.569 1.00 86.62 205 ALA A CA 1
ATOM 1490 C C . ALA A 1 205 ? 22.585 -6.128 -15.305 1.00 86.62 205 ALA A C 1
ATOM 1492 O O . ALA A 1 205 ? 23.301 -5.130 -15.172 1.00 86.62 205 ALA A O 1
ATOM 1493 N N . ASP A 1 206 ? 22.480 -7.090 -14.387 1.00 83.38 206 ASP A N 1
ATOM 1494 C CA . ASP A 1 206 ? 23.204 -7.125 -13.107 1.00 83.38 206 ASP A CA 1
ATOM 1495 C C . ASP A 1 206 ? 22.961 -5.899 -12.197 1.00 83.38 206 ASP A C 1
ATOM 1497 O O . ASP A 1 206 ? 23.760 -5.583 -11.313 1.00 83.38 206 ASP A O 1
ATOM 1501 N N . SER A 1 207 ? 21.855 -5.176 -12.399 1.00 90.12 207 SER A N 1
ATOM 1502 C CA . SER A 1 207 ? 21.525 -3.945 -11.667 1.00 90.12 207 SER A CA 1
ATOM 1503 C C . SER A 1 207 ? 20.410 -4.150 -10.636 1.00 90.12 207 SER A C 1
ATOM 1505 O O . SER A 1 207 ? 19.550 -3.289 -10.477 1.00 90.12 207 SER A O 1
ATOM 1507 N N . ASP A 1 208 ? 20.442 -5.276 -9.920 1.00 89.81 208 ASP A N 1
ATOM 1508 C CA . ASP A 1 208 ? 19.381 -5.728 -9.003 1.00 89.81 208 ASP A CA 1
ATOM 1509 C C . ASP A 1 208 ? 18.912 -4.637 -8.025 1.00 89.81 208 ASP A C 1
ATOM 1511 O O . ASP A 1 208 ? 17.735 -4.304 -7.993 1.00 89.81 208 ASP A O 1
ATOM 1515 N N . ALA A 1 209 ? 19.830 -3.981 -7.307 1.00 87.19 209 ALA A N 1
ATOM 1516 C CA . ALA A 1 209 ? 19.467 -2.924 -6.356 1.00 87.19 209 ALA A CA 1
ATOM 1517 C C . ALA A 1 209 ? 18.747 -1.730 -7.015 1.00 87.19 209 ALA A C 1
ATOM 1519 O O . ALA A 1 209 ? 17.846 -1.142 -6.426 1.00 87.19 209 ALA A O 1
ATOM 1520 N N . GLN A 1 210 ? 19.120 -1.358 -8.245 1.00 90.81 210 GLN A N 1
ATOM 1521 C CA . GLN A 1 210 ? 18.429 -0.281 -8.959 1.00 90.81 210 GLN A CA 1
ATOM 1522 C C . GLN A 1 210 ? 17.085 -0.757 -9.514 1.00 90.81 210 GLN A C 1
ATOM 1524 O O . GLN A 1 210 ? 16.117 -0.002 -9.482 1.00 90.81 210 GLN A O 1
ATOM 1529 N N . THR A 1 211 ? 17.027 -1.985 -10.037 1.00 91.44 211 THR A N 1
ATOM 1530 C CA . THR A 1 211 ? 15.789 -2.614 -10.510 1.00 91.44 211 THR A CA 1
ATOM 1531 C C . THR A 1 211 ? 14.768 -2.683 -9.385 1.00 91.44 211 THR A C 1
ATOM 1533 O O . THR A 1 211 ? 13.637 -2.247 -9.578 1.00 91.44 211 THR A O 1
ATOM 1536 N N . GLN A 1 212 ? 15.180 -3.140 -8.202 1.00 91.44 212 GLN A N 1
ATOM 1537 C CA . GLN A 1 212 ? 14.349 -3.188 -7.007 1.00 91.44 212 GLN A CA 1
ATOM 1538 C C . GLN A 1 212 ? 13.748 -1.811 -6.704 1.00 91.44 212 GLN A C 1
ATOM 1540 O O . GLN A 1 212 ? 12.529 -1.682 -6.612 1.00 91.44 212 GLN A O 1
ATOM 1545 N N . VAL A 1 213 ? 14.583 -0.771 -6.598 1.00 87.81 213 VAL A N 1
ATOM 1546 C CA . VAL A 1 213 ? 14.117 0.588 -6.286 1.00 87.81 213 VAL A CA 1
ATOM 1547 C C . VAL A 1 213 ? 13.151 1.101 -7.344 1.00 87.81 213 VAL A C 1
ATOM 1549 O O . VAL A 1 213 ? 12.078 1.589 -7.005 1.00 87.81 213 VAL A O 1
ATOM 1552 N N . ASP A 1 214 ? 13.507 0.988 -8.622 1.00 90.94 214 ASP A N 1
ATOM 1553 C CA . ASP A 1 214 ? 12.698 1.555 -9.697 1.00 90.94 214 ASP A CA 1
ATOM 1554 C C . ASP A 1 214 ? 11.361 0.833 -9.849 1.00 90.94 214 ASP A C 1
ATOM 1556 O O . ASP A 1 214 ? 10.335 1.482 -10.041 1.00 90.94 214 ASP A O 1
ATOM 1560 N N . VAL A 1 215 ? 11.353 -0.500 -9.755 1.00 91.44 215 VAL A N 1
ATOM 1561 C CA . VAL A 1 215 ? 10.123 -1.291 -9.838 1.00 91.44 215 VAL A CA 1
ATOM 1562 C C . VAL A 1 215 ? 9.238 -1.022 -8.627 1.00 91.44 215 VAL A C 1
ATOM 1564 O O . VAL A 1 215 ? 8.044 -0.791 -8.805 1.00 91.44 215 VAL A O 1
ATOM 1567 N N . ARG A 1 216 ? 9.811 -0.942 -7.420 1.00 89.12 216 ARG A N 1
ATOM 1568 C CA . ARG A 1 216 ? 9.079 -0.522 -6.219 1.00 89.12 216 ARG A CA 1
ATOM 1569 C C . ARG A 1 216 ? 8.449 0.855 -6.421 1.00 89.12 216 ARG A C 1
ATOM 1571 O O . ARG A 1 216 ? 7.244 1.006 -6.249 1.00 89.12 216 ARG A O 1
ATOM 1578 N N . THR A 1 217 ? 9.227 1.844 -6.861 1.00 86.56 217 THR A N 1
ATOM 1579 C CA . THR A 1 217 ? 8.714 3.192 -7.138 1.00 86.56 217 THR A CA 1
ATOM 1580 C C . THR A 1 217 ? 7.624 3.175 -8.212 1.00 86.56 217 THR A C 1
ATOM 1582 O O . THR A 1 217 ? 6.621 3.867 -8.062 1.00 86.56 217 THR A O 1
ATOM 1585 N N . LEU A 1 218 ? 7.766 2.374 -9.274 1.00 91.50 218 LEU A N 1
ATOM 1586 C CA . LEU A 1 218 ? 6.738 2.214 -10.308 1.00 91.50 218 LEU A CA 1
ATOM 1587 C C . LEU A 1 218 ? 5.440 1.630 -9.744 1.00 91.50 218 LEU A C 1
ATOM 1589 O O . LEU A 1 218 ? 4.362 2.121 -10.082 1.00 91.50 218 LEU A O 1
ATOM 1593 N N . VAL A 1 219 ? 5.524 0.616 -8.881 1.00 88.44 219 VAL A N 1
ATOM 1594 C CA . VAL A 1 219 ? 4.364 0.039 -8.188 1.00 88.44 219 VAL A CA 1
ATOM 1595 C C . VAL A 1 219 ? 3.700 1.098 -7.307 1.00 88.44 219 VAL A C 1
ATOM 1597 O O . VAL A 1 219 ? 2.495 1.313 -7.426 1.00 88.44 219 VAL A O 1
ATOM 1600 N N . GLU A 1 220 ? 4.474 1.837 -6.512 1.00 84.69 220 GLU A N 1
ATOM 1601 C CA . GLU A 1 220 ? 3.972 2.900 -5.633 1.00 84.69 220 GLU A CA 1
ATOM 1602 C C . GLU A 1 220 ? 3.203 3.982 -6.403 1.00 84.69 220 GLU A C 1
ATOM 1604 O O . GLU A 1 220 ? 2.050 4.283 -6.081 1.00 84.69 220 GLU A O 1
ATOM 1609 N N . ILE A 1 221 ? 3.805 4.557 -7.451 1.00 87.19 221 ILE A N 1
ATOM 1610 C CA . ILE A 1 221 ? 3.148 5.614 -8.232 1.00 87.19 221 ILE A CA 1
ATOM 1611 C C . ILE A 1 221 ? 1.936 5.078 -9.003 1.00 87.19 221 ILE A C 1
ATOM 1613 O O . ILE A 1 221 ? 0.957 5.802 -9.193 1.00 87.19 221 ILE A O 1
ATOM 1617 N N . THR A 1 222 ? 1.968 3.807 -9.417 1.00 88.56 222 THR A N 1
ATOM 1618 C CA . THR A 1 222 ? 0.853 3.144 -10.106 1.00 88.56 222 THR A CA 1
ATOM 1619 C C . THR A 1 222 ? -0.313 2.900 -9.152 1.00 88.56 222 THR A C 1
ATOM 1621 O O . THR A 1 222 ? -1.458 3.182 -9.503 1.00 88.56 222 THR A O 1
ATOM 1624 N N . ILE A 1 223 ? -0.062 2.456 -7.920 1.00 85.12 223 ILE A N 1
ATOM 1625 C CA . ILE A 1 223 ? -1.102 2.311 -6.892 1.00 85.12 223 ILE A CA 1
ATOM 1626 C C . ILE A 1 223 ? -1.679 3.681 -6.530 1.00 85.12 223 ILE A C 1
ATOM 1628 O O . ILE A 1 223 ? -2.897 3.851 -6.530 1.00 85.12 223 ILE A O 1
ATOM 1632 N N . ALA A 1 224 ? -0.835 4.697 -6.324 1.00 79.00 224 ALA A N 1
ATOM 1633 C CA . ALA A 1 224 ? -1.298 6.060 -6.059 1.00 79.00 224 ALA A CA 1
ATOM 1634 C C . ALA A 1 224 ? -2.196 6.602 -7.191 1.00 79.00 224 ALA A C 1
ATOM 1636 O O . ALA A 1 224 ? -3.173 7.318 -6.943 1.00 79.00 224 ALA A O 1
ATOM 1637 N N . ALA A 1 225 ? -1.925 6.215 -8.443 1.00 85.75 225 ALA A N 1
ATOM 1638 C CA . ALA A 1 225 ? -2.734 6.602 -9.593 1.00 85.75 225 ALA A CA 1
ATOM 1639 C C . ALA A 1 225 ? -4.151 5.992 -9.599 1.00 85.75 225 ALA A C 1
ATOM 1641 O O . ALA A 1 225 ? -5.015 6.535 -10.296 1.00 85.75 225 ALA A O 1
ATOM 1642 N N . LEU A 1 226 ? -4.455 4.952 -8.804 1.00 83.19 226 LEU A N 1
ATOM 1643 C CA . LEU A 1 226 ? -5.825 4.420 -8.645 1.00 83.19 226 LEU A CA 1
ATOM 1644 C C . LEU A 1 226 ? -6.804 5.478 -8.140 1.00 83.19 226 LEU A C 1
ATOM 1646 O O . LEU A 1 226 ? -7.962 5.531 -8.559 1.00 83.19 226 LEU A O 1
ATOM 1650 N N . ALA A 1 227 ? -6.337 6.351 -7.249 1.00 79.62 227 ALA A N 1
ATOM 1651 C CA . ALA A 1 227 ? -7.155 7.420 -6.698 1.00 79.62 227 ALA A CA 1
ATOM 1652 C C . ALA A 1 227 ? -7.379 8.573 -7.693 1.00 79.62 227 ALA A C 1
ATOM 1654 O O . ALA A 1 227 ? -8.220 9.441 -7.438 1.00 79.62 227 ALA A O 1
ATOM 1655 N N . SER A 1 228 ? -6.658 8.596 -8.820 1.00 83.38 228 SER A N 1
ATOM 1656 C CA . SER A 1 228 ? -6.711 9.705 -9.768 1.00 83.38 228 SER A CA 1
ATOM 1657 C C . SER A 1 228 ? -8.067 9.789 -10.493 1.00 83.38 228 SER A C 1
ATOM 1659 O O . SER A 1 228 ? -8.680 8.764 -10.809 1.00 83.38 228 SER A O 1
ATOM 1661 N N . PRO A 1 229 ? -8.546 11.004 -10.831 1.00 82.19 229 PRO A N 1
ATOM 1662 C CA . PRO A 1 229 ? -9.764 11.168 -11.626 1.00 82.19 229 PRO A CA 1
ATOM 1663 C C . PRO A 1 229 ? -9.694 10.477 -12.994 1.00 82.19 229 PRO A C 1
ATOM 1665 O O . PRO A 1 229 ? -10.709 9.982 -13.473 1.00 82.19 229 PRO A O 1
ATOM 1668 N N . ALA A 1 230 ? -8.504 10.428 -13.604 1.00 84.38 230 ALA A N 1
ATOM 1669 C CA . ALA A 1 230 ? -8.287 9.788 -14.898 1.00 84.38 230 ALA A CA 1
ATOM 1670 C C . ALA A 1 230 ? -8.537 8.277 -14.827 1.00 84.38 230 ALA A C 1
ATOM 1672 O O . ALA A 1 230 ? -9.255 7.741 -15.666 1.00 84.38 230 ALA A O 1
ATOM 1673 N N . THR A 1 231 ? -8.022 7.612 -13.790 1.00 86.56 231 THR A N 1
ATOM 1674 C CA . THR A 1 231 ? -8.266 6.184 -13.558 1.00 86.56 231 THR A CA 1
ATOM 1675 C C . THR A 1 231 ? -9.727 5.913 -13.219 1.00 86.56 231 THR A C 1
ATOM 1677 O O . THR A 1 231 ? -10.332 5.005 -13.780 1.00 86.56 231 THR A O 1
ATOM 1680 N N . ARG A 1 232 ? -10.343 6.741 -12.366 1.00 84.88 232 ARG A N 1
ATOM 1681 C CA . ARG A 1 232 ? -11.765 6.589 -12.012 1.00 84.88 232 ARG A CA 1
ATOM 1682 C C . ARG A 1 232 ? -12.698 6.724 -13.212 1.00 84.88 232 ARG A C 1
ATOM 1684 O O . ARG A 1 232 ? -13.720 6.054 -13.247 1.00 84.88 232 ARG A O 1
ATOM 1691 N N . ALA A 1 233 ? -12.343 7.553 -14.192 1.00 87.88 233 ALA A N 1
ATOM 1692 C CA . ALA A 1 233 ? -13.117 7.708 -15.420 1.00 87.88 233 ALA A CA 1
ATOM 1693 C C . ALA A 1 233 ? -13.105 6.455 -16.316 1.00 87.88 233 ALA A C 1
ATOM 1695 O O . ALA A 1 233 ? -13.974 6.335 -17.176 1.00 87.88 233 ALA A O 1
ATOM 1696 N N . GLN A 1 234 ? -12.151 5.535 -16.124 1.00 87.94 234 GLN A N 1
ATOM 1697 C CA . GLN A 1 234 ? -12.105 4.259 -16.848 1.00 87.94 234 GLN A CA 1
ATOM 1698 C C . GLN A 1 234 ? -13.089 3.228 -16.282 1.00 87.94 234 GLN A C 1
ATOM 1700 O O . GLN A 1 234 ? -13.443 2.282 -16.978 1.00 87.94 234 GLN A O 1
ATOM 1705 N N . ILE A 1 235 ? -13.522 3.388 -15.028 1.00 87.81 235 ILE A N 1
ATOM 1706 C CA . ILE A 1 235 ? -14.381 2.425 -14.337 1.00 87.81 235 ILE A CA 1
ATOM 1707 C C . ILE A 1 235 ? -15.846 2.700 -14.723 1.00 87.81 235 ILE A C 1
ATOM 1709 O O . ILE A 1 235 ? -16.327 3.817 -14.503 1.00 87.81 235 ILE A O 1
ATOM 1713 N N . PRO A 1 236 ? -16.583 1.716 -15.274 1.00 88.94 236 PRO A N 1
ATOM 1714 C CA . PRO A 1 236 ? -18.004 1.868 -15.572 1.00 88.94 236 PRO A CA 1
ATOM 1715 C C . PRO A 1 236 ? -18.831 2.168 -14.320 1.00 88.94 236 PRO A C 1
ATOM 1717 O O . PRO A 1 236 ? -18.519 1.702 -13.225 1.00 88.94 236 PRO A O 1
ATOM 1720 N N . ALA A 1 237 ? -19.932 2.904 -14.481 1.00 85.88 237 ALA A N 1
ATOM 1721 C CA . ALA A 1 237 ? -20.806 3.262 -13.363 1.00 85.88 237 ALA A CA 1
ATOM 1722 C C . ALA A 1 237 ? -21.485 2.038 -12.724 1.00 85.88 237 ALA A C 1
ATOM 1724 O O . ALA A 1 237 ? -21.859 2.080 -11.554 1.00 85.88 237 ALA A O 1
ATOM 1725 N N . GLU A 1 238 ? -21.646 0.959 -13.491 1.00 86.00 238 GLU A N 1
ATOM 1726 C CA . GLU A 1 238 ? -22.229 -0.306 -13.048 1.00 86.00 238 GLU A CA 1
ATOM 1727 C C . GLU A 1 238 ? -21.220 -1.223 -12.337 1.00 86.00 238 GLU A C 1
ATOM 1729 O O . GLU A 1 238 ? -21.620 -2.258 -11.803 1.00 86.00 238 GLU A O 1
ATOM 1734 N N . ALA A 1 239 ? -19.930 -0.866 -12.318 1.00 83.81 239 ALA A N 1
ATOM 1735 C CA . ALA A 1 239 ? -18.900 -1.685 -11.696 1.00 83.81 239 ALA A CA 1
ATOM 1736 C C . ALA A 1 239 ? -19.123 -1.817 -10.176 1.00 83.81 239 ALA A C 1
ATOM 1738 O O . ALA A 1 239 ? -19.526 -0.854 -9.510 1.00 83.81 239 ALA A O 1
ATOM 1739 N N . PRO A 1 240 ? -18.819 -2.986 -9.585 1.00 75.75 240 PRO A N 1
ATOM 1740 C CA . PRO A 1 240 ? -18.905 -3.161 -8.144 1.00 75.75 240 PRO A CA 1
ATOM 1741 C C . PRO A 1 240 ? -17.958 -2.197 -7.411 1.00 75.75 240 PRO A C 1
ATOM 1743 O O . PRO A 1 240 ? -16.845 -1.906 -7.857 1.00 75.75 240 PRO A O 1
ATOM 1746 N N . ALA A 1 241 ? -18.389 -1.717 -6.240 1.00 70.44 241 ALA A N 1
ATOM 1747 C CA . ALA A 1 241 ? -17.611 -0.774 -5.429 1.00 70.44 241 ALA A CA 1
ATOM 1748 C C . ALA A 1 241 ? -16.239 -1.340 -5.002 1.00 70.44 241 ALA A C 1
ATOM 1750 O O . ALA A 1 241 ? -15.281 -0.584 -4.861 1.00 70.44 241 ALA A O 1
ATOM 1751 N N . SER A 1 242 ? -16.141 -2.665 -4.853 1.00 78.12 242 SER A N 1
ATOM 1752 C CA . SER A 1 242 ? -14.906 -3.409 -4.572 1.00 78.12 242 SER A CA 1
ATOM 1753 C C . SER A 1 242 ? -14.504 -4.267 -5.782 1.00 78.12 242 SER A C 1
ATOM 1755 O O . SER A 1 242 ? -14.321 -5.476 -5.681 1.00 78.12 242 SER A O 1
ATOM 1757 N N . HIS A 1 243 ? -14.460 -3.663 -6.974 1.00 83.44 243 HIS A N 1
ATOM 1758 C CA . HIS A 1 243 ? -13.926 -4.344 -8.155 1.00 83.44 243 HIS A CA 1
ATOM 1759 C C . HIS A 1 243 ? -12.450 -4.710 -7.932 1.00 83.44 243 HIS A C 1
ATOM 1761 O O . HIS A 1 243 ? -11.710 -3.919 -7.331 1.00 83.44 243 HIS A O 1
ATOM 1767 N N . PRO A 1 244 ? -12.008 -5.878 -8.421 1.00 87.75 244 PRO A N 1
ATOM 1768 C CA . PRO A 1 244 ? -10.615 -6.264 -8.330 1.00 87.75 244 PRO A CA 1
ATOM 1769 C C . PRO A 1 244 ? -9.740 -5.394 -9.240 1.00 87.75 244 PRO A C 1
ATOM 1771 O O . PRO A 1 244 ? -10.170 -4.891 -10.285 1.00 87.75 244 PRO A O 1
ATOM 1774 N N . VAL A 1 245 ? -8.491 -5.228 -8.828 1.00 88.50 245 VAL A N 1
ATOM 1775 C CA . VAL A 1 245 ? -7.435 -4.516 -9.540 1.00 88.50 245 VAL A CA 1
ATOM 1776 C C . VAL A 1 245 ? -6.337 -5.522 -9.830 1.00 88.50 245 VAL A C 1
ATOM 1778 O O . VAL A 1 245 ? -5.753 -6.076 -8.918 1.00 88.50 245 VAL A O 1
ATOM 1781 N N . TRP A 1 246 ? -6.039 -5.765 -11.094 1.00 93.00 246 TRP A N 1
ATOM 1782 C CA . TRP A 1 246 ? -4.979 -6.667 -11.509 1.00 93.00 246 TRP A CA 1
ATOM 1783 C C . TRP A 1 246 ? -3.749 -5.848 -11.881 1.00 93.00 246 TRP A C 1
ATOM 1785 O O . TRP A 1 246 ? -3.764 -5.134 -12.889 1.00 93.00 246 TRP A O 1
ATOM 1795 N N . LEU A 1 247 ? -2.700 -5.934 -11.070 1.00 92.19 247 LEU A N 1
ATOM 1796 C CA . LEU A 1 247 ? -1.435 -5.256 -11.307 1.00 92.19 247 LEU A CA 1
ATOM 1797 C C . LEU A 1 247 ? -0.398 -6.288 -11.743 1.00 92.19 247 LEU A C 1
ATOM 1799 O O . LEU A 1 247 ? 0.042 -7.112 -10.949 1.00 92.19 247 LEU A O 1
ATOM 1803 N N . THR A 1 248 ? -0.009 -6.239 -13.014 1.00 93.81 248 THR A N 1
ATOM 1804 C CA . THR A 1 248 ? 1.048 -7.101 -13.546 1.00 93.81 248 THR A CA 1
ATOM 1805 C C . THR A 1 248 ? 2.356 -6.335 -13.639 1.00 93.81 248 THR A C 1
ATOM 1807 O O . THR A 1 248 ? 2.399 -5.248 -14.213 1.00 93.81 248 THR A O 1
ATOM 1810 N N . VAL A 1 249 ? 3.425 -6.909 -13.100 1.00 94.06 249 VAL A N 1
ATOM 1811 C CA . VAL A 1 249 ? 4.783 -6.378 -13.202 1.00 94.06 249 VAL A CA 1
ATOM 1812 C C . VAL A 1 249 ? 5.612 -7.341 -14.040 1.00 94.06 249 VAL A C 1
ATOM 1814 O O . VAL A 1 249 ? 5.871 -8.465 -13.627 1.00 94.06 249 VAL A O 1
ATOM 1817 N N . VAL A 1 250 ? 6.024 -6.897 -15.223 1.00 93.56 250 VAL A N 1
ATOM 1818 C CA . VAL A 1 250 ? 6.885 -7.650 -16.135 1.00 93.56 250 VAL A CA 1
ATOM 1819 C C . VAL A 1 250 ? 8.290 -7.073 -16.075 1.00 93.56 250 VAL A C 1
ATOM 1821 O O . VAL A 1 250 ? 8.494 -5.898 -16.400 1.00 93.56 250 VAL A O 1
ATOM 1824 N N . VAL A 1 251 ? 9.264 -7.885 -15.669 1.00 92.50 251 VAL A N 1
ATOM 1825 C CA . VAL A 1 251 ? 10.656 -7.451 -15.501 1.00 92.50 251 VAL A CA 1
ATOM 1826 C C . VAL A 1 251 ? 11.605 -8.334 -16.299 1.00 92.50 251 VAL A C 1
ATOM 1828 O O . VAL A 1 251 ? 11.420 -9.542 -16.399 1.00 92.50 251 VAL A O 1
ATOM 1831 N N . ASN A 1 252 ? 12.633 -7.717 -16.877 1.00 92.19 252 ASN A N 1
ATOM 1832 C CA . ASN A 1 252 ? 13.716 -8.431 -17.547 1.00 92.19 252 ASN A CA 1
ATOM 1833 C C . ASN A 1 252 ? 14.486 -9.329 -16.569 1.00 92.19 252 ASN A C 1
ATOM 1835 O O . ASN A 1 252 ? 15.061 -8.818 -15.608 1.00 92.19 252 ASN A O 1
ATOM 1839 N N . GLU A 1 253 ? 14.571 -10.624 -16.869 1.00 91.56 253 GLU A N 1
ATOM 1840 C CA . GLU A 1 253 ? 15.276 -11.616 -16.048 1.00 91.56 253 GLU A CA 1
ATOM 1841 C C . GLU A 1 253 ? 16.746 -11.247 -15.780 1.00 91.56 253 GLU A C 1
ATOM 1843 O O . GLU A 1 253 ? 17.216 -11.411 -14.660 1.00 91.56 253 GLU A O 1
ATOM 1848 N N . ASP A 1 254 ? 17.445 -10.631 -16.745 1.00 89.94 254 ASP A N 1
ATOM 1849 C CA . ASP A 1 254 ? 18.857 -10.235 -16.579 1.00 89.94 254 ASP A CA 1
ATOM 1850 C C . ASP A 1 254 ? 19.056 -9.128 -15.527 1.00 89.94 254 ASP A C 1
ATOM 1852 O O . ASP A 1 254 ? 20.178 -8.841 -15.103 1.00 89.94 254 ASP A O 1
ATOM 1856 N N . ALA A 1 255 ? 17.981 -8.417 -15.179 1.00 88.19 255 ALA A N 1
ATOM 1857 C CA . ALA A 1 255 ? 18.002 -7.285 -14.262 1.00 88.19 255 ALA A CA 1
ATOM 1858 C C . ALA A 1 255 ? 17.486 -7.645 -12.859 1.00 88.19 255 ALA A C 1
ATOM 1860 O O . ALA A 1 255 ? 17.544 -6.788 -11.972 1.00 88.19 255 ALA A O 1
ATOM 1861 N N . VAL A 1 256 ? 16.975 -8.868 -12.677 1.00 89.88 256 VAL A N 1
ATOM 1862 C CA . VAL A 1 256 ? 16.396 -9.372 -11.428 1.00 89.88 256 VAL A CA 1
ATOM 1863 C C . VAL A 1 256 ? 17.448 -10.178 -10.677 1.00 89.88 256 VAL A C 1
ATOM 1865 O O . VAL A 1 256 ? 18.054 -11.099 -11.217 1.00 89.88 256 VAL A O 1
ATOM 1868 N N . GLY A 1 257 ? 17.661 -9.826 -9.415 1.00 88.94 257 GLY A N 1
ATOM 1869 C CA . GLY A 1 257 ? 18.440 -10.620 -8.478 1.00 88.94 257 GLY A CA 1
ATOM 1870 C C . GLY A 1 257 ? 17.697 -10.808 -7.152 1.00 88.94 257 GLY A C 1
ATOM 1871 O O . GLY A 1 257 ? 16.506 -10.499 -7.053 1.00 88.94 257 GLY A O 1
ATOM 1872 N N . PRO A 1 258 ? 18.393 -11.300 -6.112 1.00 89.94 258 PRO A N 1
ATOM 1873 C CA . PRO A 1 258 ? 17.770 -11.678 -4.845 1.00 89.94 258 PRO A CA 1
ATOM 1874 C C . PRO A 1 258 ? 17.022 -10.544 -4.130 1.00 89.94 258 PRO A C 1
ATOM 1876 O O . PRO A 1 258 ? 16.083 -10.810 -3.381 1.00 89.94 258 PRO A O 1
ATOM 1879 N N . LEU A 1 259 ? 17.435 -9.282 -4.308 1.00 86.50 259 LEU A N 1
ATOM 1880 C CA . LEU A 1 259 ? 16.752 -8.148 -3.681 1.00 86.50 259 LEU A CA 1
ATOM 1881 C C . LEU A 1 259 ? 15.403 -7.883 -4.344 1.00 86.50 259 LEU A C 1
ATOM 1883 O O . LEU A 1 259 ? 14.405 -7.658 -3.656 1.00 86.50 259 LEU A O 1
ATOM 1887 N N . THR A 1 260 ? 15.379 -7.925 -5.674 1.00 87.44 260 THR A N 1
ATOM 1888 C CA . THR A 1 260 ? 14.156 -7.747 -6.451 1.00 87.44 260 THR A CA 1
ATOM 1889 C C . THR A 1 260 ? 13.195 -8.920 -6.233 1.00 87.44 260 THR A C 1
ATOM 1891 O O . THR A 1 260 ? 12.017 -8.684 -5.989 1.00 87.44 260 THR A O 1
ATOM 1894 N N . GLU A 1 261 ? 13.687 -10.165 -6.217 1.00 89.19 261 GLU A N 1
ATOM 1895 C CA . GLU A 1 261 ? 12.866 -11.353 -5.917 1.00 89.19 261 GLU A CA 1
ATOM 1896 C C . GLU A 1 261 ? 12.212 -11.263 -4.537 1.00 89.19 261 GLU A C 1
ATOM 1898 O O . GLU A 1 261 ? 11.001 -11.423 -4.413 1.00 89.19 261 GLU A O 1
ATOM 1903 N N . LYS A 1 262 ? 12.985 -10.913 -3.503 1.00 85.06 262 LYS A N 1
ATOM 1904 C CA . LYS A 1 262 ? 12.438 -10.731 -2.155 1.00 85.06 262 LYS A CA 1
ATOM 1905 C C . LYS A 1 262 ? 11.381 -9.623 -2.104 1.00 85.06 262 LYS A C 1
ATOM 1907 O O . LYS A 1 262 ? 10.409 -9.734 -1.367 1.00 85.06 262 LYS A O 1
ATOM 1912 N N . MET A 1 263 ? 11.569 -8.542 -2.860 1.00 88.06 263 MET A N 1
ATOM 1913 C CA . MET A 1 263 ? 10.573 -7.473 -2.951 1.00 88.06 263 MET A CA 1
ATOM 1914 C C . MET A 1 263 ? 9.281 -7.955 -3.622 1.00 88.06 263 MET A C 1
ATOM 1916 O O . MET A 1 263 ? 8.204 -7.551 -3.196 1.00 88.06 263 MET A O 1
ATOM 1920 N N . PHE A 1 264 ? 9.369 -8.850 -4.608 1.00 88.56 264 PHE A N 1
ATOM 1921 C CA . PHE A 1 264 ? 8.195 -9.474 -5.215 1.00 88.56 264 PHE A CA 1
ATOM 1922 C C . PHE A 1 264 ? 7.447 -10.383 -4.246 1.00 88.56 264 PHE A C 1
ATOM 1924 O O . PHE A 1 264 ? 6.239 -10.223 -4.117 1.00 88.56 264 PHE A O 1
ATOM 1931 N N . GLU A 1 265 ? 8.151 -11.254 -3.519 1.00 84.69 265 GLU A N 1
ATOM 1932 C CA . GLU A 1 265 ? 7.546 -12.103 -2.482 1.00 84.69 265 GLU A CA 1
ATOM 1933 C C . GLU A 1 265 ? 6.850 -11.255 -1.408 1.00 84.69 265 GLU A C 1
ATOM 1935 O O . GLU A 1 265 ? 5.681 -11.470 -1.099 1.00 84.69 265 GLU A O 1
ATOM 1940 N N . ASN A 1 266 ? 7.540 -10.227 -0.899 1.00 78.75 266 ASN A N 1
ATOM 1941 C CA . ASN A 1 266 ? 6.960 -9.288 0.058 1.00 78.75 266 ASN A CA 1
ATOM 1942 C C . ASN A 1 266 ? 5.717 -8.583 -0.513 1.00 78.75 266 ASN A C 1
ATOM 1944 O O . ASN A 1 266 ? 4.749 -8.372 0.211 1.00 78.75 266 ASN A O 1
ATOM 1948 N N . GLY A 1 267 ? 5.742 -8.209 -1.796 1.00 73.94 267 GLY A N 1
ATOM 1949 C CA . GLY A 1 267 ? 4.615 -7.577 -2.477 1.00 73.94 267 GLY A CA 1
ATOM 1950 C C . GLY A 1 267 ? 3.412 -8.512 -2.613 1.00 73.94 267 GLY A C 1
ATOM 1951 O O . GLY A 1 267 ? 2.291 -8.105 -2.316 1.00 73.94 267 GLY A O 1
ATOM 1952 N N . GLU A 1 268 ? 3.625 -9.767 -3.012 1.00 78.94 268 GLU A N 1
ATOM 1953 C CA . GLU A 1 268 ? 2.565 -10.783 -3.076 1.00 78.94 268 GLU A CA 1
ATOM 1954 C C . GLU A 1 268 ? 1.923 -11.005 -1.699 1.00 78.94 268 GLU A C 1
ATOM 1956 O O . GLU A 1 268 ? 0.697 -10.948 -1.580 1.00 78.94 268 GLU A O 1
ATOM 1961 N N . ASP A 1 269 ? 2.739 -11.149 -0.650 1.00 77.56 269 ASP A N 1
ATOM 1962 C CA . ASP A 1 269 ? 2.268 -11.273 0.734 1.00 77.56 269 ASP A CA 1
ATOM 1963 C C . ASP A 1 269 ? 1.505 -10.016 1.196 1.00 77.56 269 ASP A C 1
ATOM 1965 O O . ASP A 1 269 ? 0.497 -10.109 1.900 1.00 77.56 269 ASP A O 1
ATOM 1969 N N . GLN A 1 270 ? 1.960 -8.825 0.795 1.00 74.81 270 GLN A N 1
ATOM 1970 C CA . GLN A 1 270 ? 1.335 -7.551 1.158 1.00 74.81 270 GLN A CA 1
ATOM 1971 C C . GLN A 1 270 ? -0.066 -7.393 0.548 1.00 74.81 270 GLN A C 1
ATOM 1973 O O . GLN A 1 270 ? -0.951 -6.811 1.185 1.00 74.81 270 GLN A O 1
ATOM 1978 N N . PHE A 1 271 ? -0.272 -7.882 -0.677 1.00 78.62 271 PHE A N 1
ATOM 1979 C CA . PHE A 1 271 ? -1.552 -7.785 -1.384 1.00 78.62 271 PHE A CA 1
ATOM 1980 C C . PHE A 1 271 ? -2.442 -9.026 -1.227 1.00 78.62 271 PHE A C 1
ATOM 1982 O O . PHE A 1 271 ? -3.579 -9.021 -1.716 1.00 78.62 271 PHE A O 1
ATOM 1989 N N . GLU A 1 272 ? -1.997 -10.058 -0.506 1.00 78.50 272 GLU A N 1
ATOM 1990 C CA . GLU A 1 272 ? -2.801 -11.251 -0.247 1.00 78.50 272 GLU A CA 1
ATOM 1991 C C . GLU A 1 272 ? -4.115 -10.891 0.476 1.00 78.50 272 GLU A C 1
ATOM 1993 O O . GLU A 1 272 ? -4.139 -10.251 1.527 1.00 78.50 272 GLU A O 1
ATOM 1998 N N . GLY A 1 273 ? -5.245 -11.328 -0.091 1.00 69.88 273 GLY A N 1
ATOM 1999 C CA . GLY A 1 273 ? -6.578 -11.088 0.475 1.00 69.88 273 GLY A CA 1
ATOM 2000 C C . GLY A 1 273 ? -7.166 -9.707 0.172 1.00 69.88 273 GLY A C 1
ATOM 2001 O O . GLY A 1 273 ? -8.300 -9.432 0.568 1.00 69.88 273 GLY A O 1
ATOM 2002 N N . THR A 1 274 ? -6.445 -8.874 -0.576 1.00 76.88 274 THR A N 1
ATOM 2003 C CA . THR A 1 274 ? -6.908 -7.551 -0.999 1.00 76.88 274 THR A CA 1
ATOM 2004 C C . THR A 1 274 ? -7.658 -7.615 -2.326 1.00 76.88 274 THR A C 1
ATOM 2006 O O . THR A 1 274 ? -7.709 -8.648 -2.995 1.00 76.88 274 THR A O 1
ATOM 2009 N N . ARG A 1 275 ? -8.241 -6.488 -2.752 1.00 82.25 275 ARG A N 1
ATOM 2010 C CA . ARG A 1 275 ? -8.772 -6.376 -4.119 1.00 82.25 275 ARG A CA 1
ATOM 2011 C C . ARG A 1 275 ? -7.672 -6.301 -5.183 1.00 82.25 275 ARG A C 1
ATOM 2013 O O . ARG A 1 275 ? -8.006 -6.375 -6.361 1.00 82.25 275 ARG A O 1
ATOM 2020 N N . VAL A 1 276 ? -6.414 -6.074 -4.797 1.00 83.50 276 VAL A N 1
ATOM 2021 C CA . VAL A 1 276 ? -5.280 -6.001 -5.719 1.00 83.50 276 VAL A CA 1
ATOM 2022 C C . VAL A 1 276 ? -4.708 -7.404 -5.896 1.00 83.50 276 VAL A C 1
ATOM 2024 O O . VAL A 1 276 ? -4.211 -8.001 -4.951 1.00 83.50 276 VAL A O 1
ATOM 2027 N N . ASP A 1 277 ? -4.780 -7.919 -7.114 1.00 87.25 277 ASP A N 1
ATOM 2028 C CA . ASP A 1 277 ? -4.089 -9.130 -7.538 1.00 87.25 277 ASP A CA 1
ATOM 2029 C C . ASP A 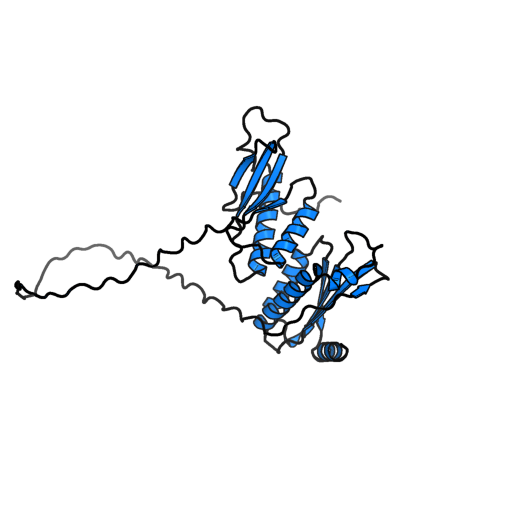1 277 ? -2.737 -8.709 -8.127 1.00 87.25 277 ASP A C 1
ATOM 2031 O O . ASP A 1 277 ? -2.679 -8.087 -9.197 1.00 87.25 277 ASP A O 1
ATOM 2035 N N . PHE A 1 278 ? -1.671 -8.946 -7.363 1.00 87.31 278 PHE A N 1
ATOM 2036 C CA . PHE A 1 278 ? -0.307 -8.583 -7.723 1.00 87.31 278 PHE A CA 1
ATOM 2037 C C . PHE A 1 278 ? 0.380 -9.781 -8.373 1.00 87.31 278 PHE A C 1
ATOM 2039 O O . PHE A 1 278 ? 0.614 -10.797 -7.727 1.00 87.31 278 PHE A O 1
ATOM 2046 N N . VAL A 1 279 ? 0.690 -9.657 -9.663 1.00 90.81 279 VAL A N 1
ATOM 2047 C CA . VAL A 1 279 ? 1.287 -10.736 -10.456 1.00 90.81 279 VAL A CA 1
ATOM 2048 C C . VAL A 1 279 ? 2.622 -10.278 -11.003 1.00 90.81 279 VAL A C 1
ATOM 2050 O O . VAL A 1 279 ? 2.688 -9.299 -11.750 1.00 90.81 279 VAL A O 1
ATOM 2053 N N . VAL A 1 280 ? 3.674 -11.027 -10.700 1.00 91.25 280 VAL A N 1
ATOM 2054 C CA . VAL A 1 280 ? 5.005 -10.765 -11.236 1.00 91.25 280 VAL A CA 1
ATOM 2055 C C . VAL A 1 280 ? 5.361 -11.785 -12.307 1.00 91.25 280 VAL A C 1
ATOM 2057 O O . VAL A 1 280 ? 5.139 -12.984 -12.153 1.00 91.25 280 VAL A O 1
ATOM 2060 N N . VAL A 1 281 ? 5.920 -11.298 -13.413 1.00 92.69 281 VAL A N 1
ATOM 2061 C CA . VAL A 1 281 ? 6.424 -12.125 -14.506 1.00 92.69 281 VAL A CA 1
ATOM 2062 C C . VAL A 1 281 ? 7.847 -11.690 -14.831 1.00 92.69 281 VAL A C 1
ATOM 2064 O O . VAL A 1 281 ? 8.100 -10.527 -15.149 1.00 92.69 281 VAL A O 1
ATOM 2067 N N . THR A 1 282 ? 8.786 -12.625 -14.760 1.00 91.88 282 THR A N 1
ATOM 2068 C CA . THR A 1 282 ? 10.142 -12.425 -15.267 1.00 91.88 282 THR A CA 1
ATOM 2069 C C . THR A 1 282 ? 10.231 -12.970 -16.684 1.00 91.88 282 THR A C 1
ATOM 2071 O O . THR A 1 282 ? 9.846 -14.106 -16.950 1.00 91.88 282 THR A O 1
ATOM 2074 N N . GLU A 1 283 ? 10.694 -12.137 -17.610 1.00 93.06 283 GLU A N 1
ATOM 2075 C CA . GLU A 1 283 ? 10.756 -12.469 -19.034 1.00 93.06 283 GLU A CA 1
ATOM 2076 C C . GLU A 1 283 ? 12.153 -12.189 -19.599 1.00 93.06 283 GLU A C 1
ATOM 2078 O O . GLU A 1 283 ? 12.831 -11.259 -19.140 1.00 93.06 283 GLU A O 1
ATOM 2083 N N . PRO A 1 284 ? 12.581 -12.917 -20.646 1.00 93.62 284 PRO A N 1
ATOM 2084 C CA . PRO A 1 284 ? 13.817 -12.619 -21.348 1.00 93.62 284 PRO A CA 1
ATOM 2085 C C . PRO A 1 284 ? 13.824 -11.197 -21.904 1.00 93.62 284 PRO A C 1
ATOM 2087 O O . PRO A 1 284 ? 12.810 -10.683 -22.392 1.00 93.62 284 PRO A O 1
ATOM 2090 N N . ARG A 1 285 ? 15.006 -10.578 -21.931 1.00 91.44 285 ARG A N 1
ATOM 2091 C CA . ARG A 1 285 ? 15.204 -9.202 -22.405 1.00 91.44 285 ARG A CA 1
ATOM 2092 C C . ARG A 1 285 ? 14.514 -8.897 -23.736 1.00 91.44 285 ARG A C 1
ATOM 2094 O O . ARG A 1 285 ? 13.934 -7.825 -23.899 1.00 91.44 285 ARG A O 1
ATOM 2101 N N . GLU A 1 286 ? 14.588 -9.817 -24.694 1.00 91.19 286 GLU A N 1
ATOM 2102 C CA . GLU A 1 286 ? 14.004 -9.649 -26.030 1.00 91.19 286 GLU A CA 1
ATOM 2103 C C . GLU A 1 286 ? 12.474 -9.515 -25.988 1.00 91.19 286 GLU A C 1
ATOM 2105 O O . GLU A 1 286 ? 11.909 -8.691 -26.712 1.00 91.19 286 GLU A O 1
ATOM 2110 N N . VAL A 1 287 ? 11.814 -10.264 -25.099 1.00 91.50 287 VAL A N 1
ATOM 2111 C CA . VAL A 1 287 ? 10.361 -10.209 -24.886 1.00 91.50 287 VAL A CA 1
ATOM 2112 C C . VAL A 1 287 ? 9.981 -8.860 -24.286 1.00 91.50 287 VAL A C 1
ATOM 2114 O O . VAL A 1 287 ? 9.119 -8.168 -24.827 1.00 91.50 287 VAL A O 1
ATOM 2117 N N . VAL A 1 288 ? 10.689 -8.429 -23.239 1.00 88.88 288 VAL A N 1
ATOM 2118 C CA . VAL A 1 288 ? 10.436 -7.146 -22.564 1.00 88.88 288 VAL A CA 1
ATOM 2119 C C . VAL A 1 288 ? 10.636 -5.960 -23.513 1.00 88.88 288 VAL A C 1
ATOM 2121 O O . VAL A 1 288 ? 9.824 -5.035 -23.536 1.00 88.88 288 VAL A O 1
ATOM 2124 N N . VAL A 1 289 ? 11.674 -5.992 -24.356 1.00 90.38 289 VAL A N 1
ATOM 2125 C CA . VAL A 1 289 ? 11.883 -4.978 -25.406 1.00 90.38 289 VAL A CA 1
ATOM 2126 C C . VAL A 1 289 ? 10.735 -4.983 -26.417 1.00 90.38 289 VAL A C 1
ATOM 2128 O O . VAL A 1 289 ? 10.258 -3.914 -26.799 1.00 90.38 289 VAL A O 1
ATOM 2131 N N . GLY A 1 290 ? 10.266 -6.164 -26.831 1.00 87.38 290 GLY A N 1
ATOM 2132 C CA . GLY A 1 290 ? 9.109 -6.299 -27.715 1.00 87.38 290 GLY A CA 1
ATOM 2133 C C . GLY A 1 290 ? 7.836 -5.691 -27.121 1.00 87.38 290 GLY A C 1
ATOM 2134 O O . GLY A 1 290 ? 7.127 -4.960 -27.812 1.00 87.38 290 GLY A O 1
ATOM 2135 N N . MET A 1 291 ? 7.581 -5.924 -25.831 1.00 87.31 291 MET A N 1
ATOM 2136 C CA . MET A 1 291 ? 6.431 -5.364 -25.111 1.00 87.31 291 MET A CA 1
ATOM 2137 C C . MET A 1 291 ? 6.512 -3.841 -24.986 1.00 87.31 291 MET A C 1
ATOM 2139 O O . MET A 1 291 ? 5.513 -3.157 -25.198 1.00 87.31 291 MET A O 1
ATOM 2143 N N . LEU A 1 292 ? 7.698 -3.295 -24.701 1.00 87.25 292 LEU A N 1
ATOM 2144 C CA . LEU A 1 292 ? 7.906 -1.846 -24.641 1.00 87.25 292 LEU A CA 1
ATOM 2145 C C . LEU A 1 292 ? 7.731 -1.165 -26.004 1.00 87.25 292 LEU A C 1
ATOM 2147 O O . LEU A 1 292 ? 7.263 -0.035 -26.053 1.00 87.25 292 LEU A O 1
ATOM 2151 N N . ALA A 1 293 ? 8.084 -1.835 -27.103 1.00 84.81 293 ALA A N 1
ATOM 2152 C CA . ALA A 1 293 ? 7.919 -1.294 -28.453 1.00 84.81 293 ALA A CA 1
ATOM 2153 C C . ALA A 1 293 ? 6.463 -1.321 -28.959 1.00 84.81 293 ALA A C 1
ATOM 2155 O O . ALA A 1 293 ? 6.142 -0.627 -29.923 1.00 84.81 293 ALA A O 1
ATOM 2156 N N . GLY A 1 294 ? 5.603 -2.145 -28.352 1.00 72.56 294 GLY A N 1
ATOM 2157 C CA . GLY A 1 294 ? 4.186 -2.277 -28.707 1.00 72.56 294 GLY A CA 1
ATOM 2158 C C . GLY A 1 294 ? 3.240 -1.327 -27.964 1.00 72.56 294 GLY A C 1
ATOM 2159 O O . GLY A 1 294 ? 2.034 -1.393 -28.200 1.00 72.56 294 GLY A O 1
ATOM 2160 N N . ARG A 1 295 ? 3.769 -0.487 -27.069 1.00 66.19 295 ARG A N 1
ATOM 2161 C CA . ARG A 1 295 ? 3.040 0.518 -26.281 1.00 66.19 295 ARG A CA 1
ATOM 2162 C C . ARG A 1 295 ? 3.149 1.899 -26.918 1.00 66.19 295 ARG A C 1
ATOM 2164 O O . ARG A 1 295 ? 2.140 2.634 -26.854 1.00 66.19 295 ARG A O 1
#

pLDDT: mean 75.63, std 20.59, range [26.66, 95.12]

Foldseek 3Di:
DDDDPPPPLPPQDQDPPWDWAQDPPQLEIEIEQEFAQVDPPLLVRQLVLLVNVVSNVSCVVVVVDDPNRDPPRDPYAYEYEYEHEQDDRAQSNVVLQVQVCVVCDPRYHYYYDHDHDDPPPPDPPDDDDDDDDDDDDDDDDDDDDDDDDDDDDDDDDDDPPPPPPPPPPPPPPQDAADPPQDEFDWAQDPVQLAIEGEAQELADFPQASRCQNHLVVNVSNNSVCCPPPNVVVNHDPPRDPLGAYEYEYEYEPRRHDPSNVVSLVSVCVSCPPGSYHYHYHYDHSVVSVVVVVVD

Radius of gyration: 29.57 Å; chains: 1; bounding box: 84×88×72 Å